Protein AF-A0A967Q9Y6-F1 (afdb_monomer_lite)

pLDDT: mean 85.73, std 14.28, range [33.0, 98.31]

Secondary structure (DSSP, 8-state):
---HHHHHHHHHTT--S---HHHHHHH--HHHHHHHHHSBBTTB--HHHHHHGGG--SSHHHHHHHHHHIIIIIHHHHHHHHHHHHHHHHHHHHHHHHHHHHHH-TT--SPB--THHHHHHHHHHHHHH-TT-EEEEEEEETTTEEEEEEEEHHHHHHHHHIIIIIHHHHHTTT-GGGGHHHHHHHHHHHHHHHHHHHHHS--------------PPP---------HHHHHHHHHHTT-HHHHHHHHHH---HHHHTTS-HHHHHHHHHHHHHTT-HHHHHHHHHHHHHH-TT-TTHHHHHHHHHHHHHTSTT-HHHHHHHHHHHHHT--SHHHHHHHHHHHHHHHHHTT--

Structure (mmCIF, N/CA/C/O backbone):
data_AF-A0A967Q9Y6-F1
#
_entry.id   AF-A0A967Q9Y6-F1
#
loop_
_atom_site.group_PDB
_atom_site.id
_atom_site.type_symbol
_atom_site.label_atom_id
_atom_site.label_alt_id
_atom_site.label_comp_id
_atom_site.label_asym_id
_atom_site.label_entity_id
_atom_site.label_seq_id
_atom_site.pdbx_PDB_ins_code
_atom_site.Cartn_x
_atom_site.Cartn_y
_atom_site.Cartn_z
_atom_site.occupancy
_atom_site.B_iso_or_equiv
_atom_site.auth_seq_id
_atom_site.auth_comp_id
_atom_site.auth_asym_id
_atom_site.auth_atom_id
_atom_site.pdbx_PDB_model_num
ATOM 1 N N . LEU A 1 1 ? 25.914 -13.385 -31.742 1.00 60.12 1 LEU A N 1
ATOM 2 C CA . LEU A 1 1 ? 26.191 -12.061 -32.350 1.00 60.12 1 LEU A CA 1
ATOM 3 C C . LEU A 1 1 ? 25.190 -11.676 -33.442 1.00 60.12 1 LEU A C 1
ATOM 5 O O . LEU A 1 1 ? 25.016 -10.489 -33.647 1.00 60.12 1 LEU A O 1
ATOM 9 N N . ASN A 1 2 ? 24.485 -12.621 -34.082 1.00 69.62 2 ASN A N 1
ATOM 10 C CA . ASN A 1 2 ? 23.447 -12.315 -35.085 1.00 69.62 2 ASN A CA 1
ATOM 11 C C . ASN A 1 2 ? 22.059 -12.012 -34.481 1.00 69.62 2 ASN A C 1
ATOM 13 O O . ASN A 1 2 ? 21.061 -12.128 -35.182 1.00 69.62 2 ASN A O 1
ATOM 17 N N . ASP A 1 3 ? 21.978 -11.693 -33.185 1.00 77.62 3 ASP A N 1
ATOM 18 C CA . ASP A 1 3 ? 20.710 -11.299 -32.564 1.00 77.62 3 ASP A CA 1
ATOM 19 C C . ASP A 1 3 ? 20.464 -9.811 -32.874 1.00 77.62 3 ASP A C 1
ATOM 21 O O . ASP A 1 3 ? 21.269 -8.982 -32.434 1.00 77.62 3 ASP A O 1
ATOM 25 N N . PRO A 1 4 ? 19.398 -9.449 -33.614 1.00 83.44 4 PRO A N 1
ATOM 26 C CA . PRO A 1 4 ? 19.091 -8.053 -33.930 1.00 83.44 4 PRO A CA 1
ATOM 27 C C . PRO A 1 4 ? 18.942 -7.176 -32.680 1.00 83.44 4 PRO A C 1
ATOM 29 O O . PRO A 1 4 ? 19.307 -6.006 -32.695 1.00 83.44 4 PRO A O 1
ATOM 32 N N . ILE A 1 5 ? 18.486 -7.747 -31.562 1.00 85.50 5 ILE A N 1
ATOM 33 C CA . ILE A 1 5 ? 18.238 -6.998 -30.324 1.00 85.50 5 ILE A CA 1
ATOM 34 C C . ILE A 1 5 ? 19.543 -6.594 -29.648 1.00 85.50 5 ILE A C 1
ATOM 36 O O . ILE A 1 5 ? 19.632 -5.511 -29.074 1.00 85.50 5 ILE A O 1
ATOM 40 N N . LEU A 1 6 ? 20.572 -7.440 -29.729 1.00 85.00 6 LEU A N 1
ATOM 41 C CA . LEU A 1 6 ? 21.900 -7.095 -29.225 1.00 85.00 6 LEU A CA 1
ATOM 42 C C . LEU A 1 6 ? 22.469 -5.893 -29.986 1.00 85.00 6 LEU A C 1
ATOM 44 O O . LEU A 1 6 ? 23.098 -5.026 -29.385 1.00 85.00 6 LEU A O 1
ATOM 48 N N . TYR A 1 7 ? 22.231 -5.824 -31.296 1.00 84.19 7 TYR A N 1
ATOM 49 C CA . TYR A 1 7 ? 22.650 -4.687 -32.106 1.00 84.19 7 TYR A CA 1
ATOM 50 C C . TYR A 1 7 ? 21.933 -3.397 -31.683 1.00 84.19 7 TYR A C 1
ATOM 52 O O . TYR A 1 7 ? 22.597 -2.396 -31.409 1.00 84.19 7 TYR A O 1
ATOM 60 N N . ASP A 1 8 ? 20.607 -3.445 -31.535 1.00 84.81 8 ASP A N 1
ATOM 61 C CA . ASP A 1 8 ? 19.803 -2.304 -31.078 1.00 84.81 8 ASP A CA 1
ATOM 62 C C . ASP A 1 8 ? 20.201 -1.843 -29.667 1.00 84.81 8 ASP A C 1
ATOM 64 O O . ASP A 1 8 ? 20.280 -0.644 -29.394 1.00 84.81 8 ASP A O 1
ATOM 68 N N . TYR A 1 9 ? 20.502 -2.788 -28.773 1.00 85.88 9 TYR A N 1
ATOM 69 C CA . TYR A 1 9 ? 20.981 -2.506 -27.420 1.00 85.88 9 TYR A CA 1
ATOM 70 C C . TYR A 1 9 ? 22.316 -1.754 -27.434 1.00 85.88 9 TYR A C 1
ATOM 72 O O . TYR A 1 9 ? 22.459 -0.718 -26.785 1.00 85.88 9 TYR A O 1
ATOM 80 N N . LEU A 1 10 ? 23.288 -2.230 -28.218 1.00 86.19 10 LEU A N 1
ATOM 81 C CA . LEU A 1 10 ? 24.594 -1.581 -28.341 1.00 86.19 10 LEU A CA 1
ATOM 82 C C . LEU A 1 10 ? 24.469 -0.175 -28.947 1.00 86.19 10 LEU A C 1
ATOM 84 O O . LEU A 1 10 ? 25.105 0.762 -28.460 1.00 86.19 10 LEU A O 1
ATOM 88 N N . GLN A 1 11 ? 23.605 0.004 -29.951 1.00 84.50 11 GLN A N 1
ATOM 89 C CA . GLN A 1 11 ? 23.320 1.333 -30.493 1.00 84.50 11 GLN A CA 1
ATOM 90 C C . GLN A 1 11 ? 22.703 2.269 -29.448 1.00 84.50 11 GLN A C 1
ATOM 92 O O . GLN A 1 11 ? 23.105 3.432 -29.365 1.00 84.50 11 GLN A O 1
ATOM 97 N N . ALA A 1 12 ? 21.767 1.774 -28.631 1.00 81.62 12 ALA A N 1
ATOM 98 C CA . ALA A 1 12 ? 21.147 2.551 -27.559 1.00 81.62 12 ALA A CA 1
ATOM 99 C C . ALA A 1 12 ? 22.158 2.982 -26.480 1.00 81.62 12 ALA A C 1
ATOM 101 O O . ALA A 1 12 ? 22.016 4.063 -25.910 1.00 81.62 12 ALA A O 1
ATOM 102 N N . LEU A 1 13 ? 23.213 2.192 -26.253 1.00 80.12 13 LEU A N 1
ATOM 103 C CA . LEU A 1 13 ? 24.352 2.553 -25.399 1.00 80.12 13 LEU A CA 1
ATOM 104 C C . LEU A 1 13 ? 25.331 3.546 -26.054 1.00 80.12 13 LEU A C 1
ATOM 106 O O . LEU A 1 13 ? 26.311 3.953 -25.432 1.00 80.12 13 LEU A O 1
ATOM 110 N N . GLY A 1 14 ? 25.091 3.951 -27.303 1.00 80.50 14 GLY A N 1
ATOM 111 C CA . GLY A 1 14 ? 25.953 4.875 -28.037 1.00 80.50 14 GLY A CA 1
ATOM 112 C C . GLY A 1 14 ? 27.213 4.227 -28.613 1.00 80.50 14 GLY A C 1
ATOM 113 O O . GLY A 1 14 ? 28.101 4.939 -29.086 1.00 80.50 14 GLY A O 1
ATOM 114 N N . VAL A 1 15 ? 27.295 2.895 -28.616 1.00 82.19 15 VAL A N 1
ATOM 115 C CA . VAL A 1 15 ? 28.402 2.158 -29.226 1.00 82.19 15 VAL A CA 1
ATOM 116 C C . VAL A 1 15 ? 28.331 2.328 -30.743 1.00 82.19 15 VAL A C 1
ATOM 118 O O . VAL A 1 15 ? 27.366 1.921 -31.390 1.00 82.19 15 VAL A O 1
ATOM 121 N N . ARG A 1 16 ? 29.367 2.938 -31.328 1.00 78.88 16 ARG A N 1
ATOM 122 C CA . ARG A 1 16 ? 29.501 3.121 -32.779 1.00 78.88 16 ARG A CA 1
ATOM 123 C C . ARG A 1 16 ? 30.755 2.405 -33.275 1.00 78.88 16 ARG A C 1
ATOM 125 O O . ARG A 1 16 ? 31.843 2.661 -32.771 1.00 78.88 16 ARG A O 1
ATOM 132 N N . GLY A 1 17 ? 30.607 1.554 -34.291 1.00 77.25 17 GLY A N 1
ATOM 133 C CA . GLY A 1 17 ? 31.718 0.831 -34.923 1.00 77.25 17 GLY A CA 1
ATOM 134 C C . GLY A 1 17 ? 31.843 -0.634 -34.493 1.00 77.25 17 GLY A C 1
ATOM 135 O O . GLY A 1 17 ? 30.944 -1.194 -33.869 1.00 77.25 17 GLY A O 1
ATOM 136 N N . ALA A 1 18 ? 32.947 -1.274 -34.888 1.00 74.75 18 ALA A N 1
ATOM 137 C CA . ALA A 1 18 ? 33.197 -2.683 -34.598 1.00 74.75 18 ALA A CA 1
ATOM 138 C C . ALA A 1 18 ? 33.631 -2.876 -33.137 1.00 74.75 18 ALA A C 1
ATOM 140 O O . ALA A 1 18 ? 34.606 -2.273 -32.691 1.00 74.75 18 ALA A O 1
ATOM 141 N N . VAL A 1 19 ? 32.931 -3.749 -32.411 1.00 79.38 19 VAL A N 1
ATOM 142 C CA . VAL A 1 19 ? 33.277 -4.158 -31.042 1.00 79.38 19 VAL A CA 1
ATOM 143 C C . VAL A 1 19 ? 33.672 -5.626 -31.047 1.00 79.38 19 VAL A C 1
ATOM 145 O O . VAL A 1 19 ? 33.070 -6.434 -31.757 1.00 79.38 19 VAL A O 1
ATOM 148 N N . SER A 1 20 ? 34.696 -5.979 -30.271 1.00 83.88 20 SER A N 1
ATOM 149 C CA . SER A 1 20 ? 35.122 -7.372 -30.161 1.00 83.88 20 SER A CA 1
ATOM 150 C C . SER A 1 20 ? 34.051 -8.222 -29.465 1.00 83.88 20 SER A C 1
ATOM 152 O O . SER A 1 20 ? 33.380 -7.765 -28.537 1.00 83.88 20 SER A O 1
ATOM 154 N N . ALA A 1 21 ? 33.912 -9.482 -29.887 1.00 79.44 21 ALA A N 1
ATOM 155 C CA . ALA A 1 21 ? 32.983 -10.427 -29.266 1.00 79.44 21 ALA A CA 1
ATOM 156 C C . ALA A 1 21 ? 33.264 -10.613 -27.765 1.00 79.44 21 ALA A C 1
ATOM 158 O O . ALA A 1 21 ? 32.330 -10.703 -26.973 1.00 79.44 21 ALA A O 1
ATOM 159 N N . GLN A 1 22 ? 34.546 -10.615 -27.386 1.00 80.62 22 GLN A N 1
ATOM 160 C CA . GLN A 1 22 ? 34.983 -10.753 -26.000 1.00 80.62 22 GLN A CA 1
ATOM 161 C C . GLN A 1 22 ? 34.516 -9.565 -25.151 1.00 80.62 22 GLN A C 1
ATOM 163 O O . GLN A 1 22 ? 33.911 -9.761 -24.107 1.00 80.62 22 GLN A O 1
ATOM 168 N N . SER A 1 23 ? 34.682 -8.335 -25.648 1.00 79.69 23 SER A N 1
ATOM 169 C CA . SER A 1 23 ? 34.236 -7.128 -24.938 1.00 79.69 23 SER A CA 1
ATOM 170 C C . SER A 1 23 ? 32.724 -7.098 -24.707 1.00 79.69 23 SER A C 1
ATOM 172 O O . SER A 1 23 ? 32.280 -6.602 -23.678 1.00 79.69 23 SER A O 1
ATOM 174 N N . ILE A 1 24 ? 31.932 -7.634 -25.643 1.00 80.44 24 ILE A N 1
ATOM 175 C CA . ILE A 1 24 ? 30.479 -7.758 -25.471 1.00 80.44 24 ILE A CA 1
ATOM 176 C C . ILE A 1 24 ? 30.161 -8.785 -24.381 1.00 80.44 24 ILE A C 1
ATOM 178 O O . ILE A 1 24 ? 29.348 -8.503 -23.511 1.00 80.44 24 ILE A O 1
ATOM 182 N N . LEU A 1 25 ? 30.805 -9.955 -24.406 1.00 79.75 25 LEU A N 1
ATOM 183 C CA . LEU A 1 25 ? 30.581 -11.010 -23.412 1.00 79.75 25 LEU A CA 1
ATOM 184 C C . LEU A 1 25 ? 31.000 -10.597 -21.995 1.00 79.75 25 LEU A C 1
ATOM 186 O O . LEU A 1 25 ? 30.358 -11.009 -21.033 1.00 79.75 25 LEU A O 1
ATOM 190 N N . ASP A 1 26 ? 32.040 -9.774 -21.874 1.00 82.81 26 ASP A N 1
ATOM 191 C CA . ASP A 1 26 ? 32.555 -9.318 -20.582 1.00 82.81 26 ASP A CA 1
ATOM 192 C C . ASP A 1 26 ? 31.699 -8.196 -19.960 1.00 82.81 26 ASP A C 1
ATOM 194 O O . ASP A 1 26 ? 31.727 -8.010 -18.744 1.00 82.81 26 ASP A O 1
ATOM 198 N N . GLN A 1 27 ? 30.958 -7.429 -20.772 1.00 80.69 27 GLN A N 1
ATOM 199 C CA . GLN A 1 27 ? 30.248 -6.217 -20.324 1.00 80.69 27 GLN A CA 1
ATOM 200 C C . GLN A 1 27 ? 28.726 -6.278 -20.461 1.00 80.69 27 GLN A C 1
ATOM 202 O O . GLN A 1 27 ? 28.044 -5.466 -19.846 1.00 80.69 27 GLN A O 1
ATOM 207 N N . VAL A 1 28 ? 28.188 -7.195 -21.269 1.00 84.31 28 VAL A N 1
ATOM 208 C CA . VAL A 1 28 ? 26.748 -7.311 -21.519 1.00 84.31 28 VAL A CA 1
ATOM 209 C C . VAL A 1 28 ? 26.246 -8.645 -20.996 1.00 84.31 28 VAL A C 1
ATOM 211 O O . VAL A 1 28 ? 26.539 -9.715 -21.530 1.00 84.31 28 VAL A O 1
ATOM 214 N N . SER A 1 29 ? 25.423 -8.576 -19.961 1.00 88.00 29 SER A N 1
ATOM 215 C CA . SER A 1 29 ? 24.723 -9.732 -19.425 1.00 88.00 29 SER A CA 1
ATOM 216 C C . SER A 1 29 ? 23.505 -10.093 -20.280 1.00 88.00 29 SER A C 1
ATOM 218 O O . SER A 1 29 ? 22.828 -9.243 -20.864 1.00 88.00 29 SER A O 1
ATOM 220 N N . ALA A 1 30 ? 23.143 -11.379 -20.285 1.00 88.38 30 ALA A N 1
ATOM 221 C CA . ALA A 1 30 ? 21.898 -11.835 -20.908 1.00 88.38 30 ALA A CA 1
ATOM 222 C C . ALA A 1 30 ? 20.656 -11.146 -20.308 1.00 88.38 30 ALA A C 1
ATOM 224 O O . ALA A 1 30 ? 19.649 -10.961 -20.991 1.00 88.38 30 ALA A O 1
ATOM 225 N N . TYR A 1 31 ? 20.731 -10.741 -19.036 1.00 90.00 31 TYR A N 1
ATOM 226 C CA . TYR A 1 31 ? 19.637 -10.070 -18.347 1.00 90.00 31 TYR A CA 1
ATOM 227 C C . TYR A 1 31 ? 19.447 -8.615 -18.802 1.00 90.00 31 TYR A C 1
ATOM 229 O O . TYR A 1 31 ? 18.313 -8.155 -18.927 1.00 90.00 31 TYR A O 1
ATOM 237 N N . GLU A 1 32 ? 20.520 -7.895 -19.127 1.00 88.31 32 GLU A N 1
ATOM 238 C CA . GLU A 1 32 ? 20.416 -6.548 -19.706 1.00 88.31 32 GLU A CA 1
ATOM 239 C C . GLU A 1 32 ? 19.730 -6.582 -21.071 1.00 88.31 32 GLU A C 1
ATOM 241 O O . GLU A 1 32 ? 18.816 -5.803 -21.323 1.00 88.31 32 GLU A O 1
ATOM 246 N N . ILE A 1 33 ? 20.066 -7.561 -21.915 1.00 90.00 33 ILE A N 1
ATOM 247 C CA . ILE A 1 33 ? 19.379 -7.765 -23.199 1.00 90.00 33 ILE A CA 1
ATOM 248 C C . ILE A 1 33 ? 17.896 -8.104 -22.972 1.00 90.00 33 ILE A C 1
ATOM 250 O O . ILE A 1 33 ? 17.015 -7.572 -23.648 1.00 90.00 33 ILE A O 1
ATOM 254 N N . PHE A 1 34 ? 17.598 -8.965 -21.994 1.00 92.44 34 PHE A N 1
ATOM 255 C CA . PHE A 1 34 ? 16.227 -9.334 -21.641 1.00 92.44 34 PHE A CA 1
ATOM 256 C C . PHE A 1 34 ? 15.405 -8.125 -21.166 1.00 92.44 34 PHE A C 1
ATOM 258 O O . PHE A 1 34 ? 14.286 -7.903 -21.631 1.00 92.44 34 PHE A O 1
ATOM 265 N N . THR A 1 35 ? 15.971 -7.310 -20.276 1.00 92.12 35 THR A N 1
ATOM 266 C CA . THR A 1 35 ? 15.325 -6.093 -19.765 1.00 92.12 35 THR A CA 1
ATOM 267 C C . THR A 1 35 ? 15.197 -5.002 -20.819 1.00 92.12 35 THR A C 1
ATOM 269 O O . THR A 1 35 ? 14.192 -4.299 -20.832 1.00 92.12 35 THR A O 1
ATOM 272 N N . PHE A 1 36 ? 16.138 -4.904 -21.756 1.00 91.56 36 PHE A N 1
ATOM 273 C CA . PHE A 1 36 ? 16.019 -4.021 -22.913 1.00 91.56 36 PHE A CA 1
ATOM 274 C C . PHE A 1 36 ? 14.894 -4.441 -23.862 1.00 91.56 36 PHE A C 1
ATOM 276 O O . PHE A 1 36 ? 14.161 -3.590 -24.361 1.00 91.56 36 PHE A O 1
ATOM 283 N N . ARG A 1 37 ? 14.715 -5.750 -24.074 1.00 92.50 37 ARG A N 1
ATOM 284 C CA . ARG A 1 37 ? 13.662 -6.299 -24.939 1.00 92.50 37 ARG A CA 1
ATOM 285 C C . ARG A 1 37 ? 12.256 -6.134 -24.361 1.00 92.50 37 ARG A C 1
ATOM 287 O O . ARG A 1 37 ? 11.321 -5.860 -25.106 1.00 92.50 37 ARG A O 1
ATOM 294 N N . TYR A 1 38 ? 12.099 -6.381 -23.062 1.00 95.00 38 TYR A N 1
ATOM 295 C CA . TYR A 1 38 ? 10.788 -6.457 -22.406 1.00 95.00 38 TYR A CA 1
ATOM 296 C C . TYR A 1 38 ? 10.474 -5.258 -21.500 1.00 95.00 38 TYR A C 1
ATOM 298 O O . TYR A 1 38 ? 9.366 -5.168 -20.965 1.00 95.00 38 TYR A O 1
ATOM 306 N N . GLY A 1 39 ? 11.426 -4.347 -21.312 1.00 94.12 39 GLY A N 1
ATOM 307 C CA . GLY A 1 39 ? 11.223 -3.074 -20.635 1.00 94.12 39 GLY A CA 1
ATOM 308 C C . GLY A 1 39 ? 10.551 -2.052 -21.544 1.00 94.12 39 GLY A C 1
ATOM 309 O O . GLY A 1 39 ? 10.598 -2.144 -22.772 1.00 94.12 39 GLY A O 1
ATOM 310 N N . TYR A 1 40 ? 9.895 -1.068 -20.939 1.00 94.44 40 TYR A N 1
ATOM 311 C CA . TYR A 1 40 ? 9.151 -0.071 -21.691 1.00 94.44 40 TYR A CA 1
ATOM 312 C C . TYR A 1 40 ? 10.089 1.035 -22.166 1.00 94.44 40 TYR A C 1
ATOM 314 O O . TYR A 1 40 ? 10.657 1.765 -21.355 1.00 94.44 40 TYR A O 1
ATOM 322 N N . ARG A 1 41 ? 10.236 1.182 -23.482 1.00 92.75 41 ARG A N 1
ATOM 323 C CA . ARG A 1 41 ? 11.033 2.246 -24.097 1.00 92.75 41 ARG A CA 1
ATOM 324 C C . ARG A 1 41 ? 10.082 3.295 -24.666 1.00 92.75 41 ARG A C 1
ATOM 326 O O . ARG A 1 41 ? 9.345 2.976 -25.593 1.00 92.75 41 ARG A O 1
ATOM 333 N N . PRO A 1 42 ? 10.076 4.537 -24.157 1.00 91.06 42 PRO A N 1
ATOM 334 C CA . PRO A 1 42 ? 9.224 5.587 -24.709 1.00 91.06 42 PRO A CA 1
ATOM 335 C C . PRO A 1 42 ? 9.421 5.829 -26.211 1.00 91.06 42 PRO A C 1
ATOM 337 O O . PRO A 1 42 ? 8.449 6.118 -26.902 1.00 91.06 42 PRO A O 1
ATOM 340 N N . ALA A 1 43 ? 10.650 5.659 -26.710 1.00 90.69 43 ALA A N 1
ATOM 341 C CA . ALA A 1 43 ? 10.974 5.817 -28.126 1.00 90.69 43 ALA A CA 1
ATOM 342 C C . ALA A 1 43 ? 10.480 4.666 -29.024 1.00 90.69 43 ALA A C 1
ATOM 344 O O . ALA A 1 43 ? 10.468 4.816 -30.243 1.00 90.69 43 ALA A O 1
ATOM 345 N N . ASP A 1 44 ? 10.088 3.533 -28.435 1.00 91.31 44 ASP A N 1
ATOM 346 C CA . ASP A 1 44 ? 9.514 2.369 -29.119 1.00 91.31 44 ASP A CA 1
ATOM 347 C C . ASP A 1 44 ? 8.352 1.802 -28.275 1.00 91.31 44 ASP A C 1
ATOM 349 O O . ASP A 1 44 ? 8.489 0.775 -27.595 1.00 91.31 44 ASP A O 1
ATOM 353 N N . PRO A 1 45 ? 7.223 2.533 -28.209 1.00 91.62 45 PRO A N 1
ATOM 354 C CA . PRO A 1 45 ? 6.139 2.213 -27.297 1.00 91.62 45 PRO A CA 1
ATOM 355 C C . PRO A 1 45 ? 5.427 0.930 -27.732 1.00 91.62 45 PRO A C 1
ATOM 357 O O . PRO A 1 45 ? 4.955 0.802 -28.861 1.00 91.62 45 PRO A O 1
ATOM 360 N N . SER A 1 46 ? 5.273 -0.008 -26.800 1.00 93.50 46 SER A N 1
ATOM 361 C CA . SER A 1 46 ? 4.558 -1.263 -27.026 1.00 93.50 46 SER A CA 1
ATOM 362 C C . SER A 1 46 ? 3.625 -1.569 -25.861 1.00 93.50 46 SER A C 1
ATOM 364 O O . SER A 1 46 ? 3.987 -1.430 -24.694 1.00 93.50 46 SER A O 1
ATOM 366 N N . ILE A 1 47 ? 2.407 -2.022 -26.172 1.00 92.44 47 ILE A N 1
ATOM 367 C CA . ILE A 1 47 ? 1.427 -2.450 -25.158 1.00 92.44 47 ILE A CA 1
ATOM 368 C C . ILE A 1 47 ? 1.973 -3.642 -24.365 1.00 92.44 47 ILE A C 1
ATOM 370 O O . ILE A 1 47 ? 1.754 -3.740 -23.159 1.00 92.44 47 ILE A O 1
ATOM 374 N N . LEU A 1 48 ? 2.719 -4.531 -25.029 1.00 94.50 48 LEU A N 1
ATOM 375 C CA . LEU A 1 48 ? 3.350 -5.659 -24.358 1.00 94.50 48 LEU A CA 1
ATOM 376 C C . LEU A 1 48 ? 4.358 -5.162 -23.322 1.00 94.50 48 LEU A C 1
ATOM 378 O O . LEU A 1 48 ? 4.284 -5.576 -22.170 1.00 94.50 48 LEU A O 1
ATOM 382 N N . THR A 1 49 ? 5.251 -4.244 -23.708 1.00 94.44 49 THR A N 1
ATOM 383 C CA . THR A 1 49 ? 6.282 -3.726 -22.800 1.00 94.44 49 THR A CA 1
ATOM 384 C C . THR A 1 49 ? 5.707 -2.830 -21.712 1.00 94.44 49 THR A C 1
ATOM 386 O O . THR A 1 49 ? 6.243 -2.813 -20.609 1.00 94.44 49 THR A O 1
ATOM 389 N N . LEU A 1 50 ? 4.565 -2.179 -21.959 1.00 93.06 50 LEU A N 1
ATOM 390 C CA . LEU A 1 50 ? 3.809 -1.443 -20.943 1.00 93.06 50 LEU A CA 1
ATOM 391 C C . LEU A 1 50 ? 3.396 -2.354 -19.777 1.00 93.06 50 LEU A C 1
ATOM 393 O O . LEU A 1 50 ? 3.405 -1.926 -18.624 1.00 93.06 50 LEU A O 1
ATOM 397 N N . PHE A 1 51 ? 3.064 -3.611 -20.080 1.00 94.38 51 PHE A N 1
ATOM 398 C CA . PHE A 1 51 ? 2.720 -4.621 -19.087 1.00 94.38 51 PHE A CA 1
ATOM 399 C C . PHE A 1 51 ? 3.957 -5.338 -18.534 1.00 94.38 51 PHE A C 1
ATOM 401 O O . PHE A 1 51 ? 4.135 -5.414 -17.321 1.00 94.38 51 PHE A O 1
ATOM 408 N N . THR A 1 52 ? 4.836 -5.861 -19.395 1.00 96.19 52 THR A N 1
ATOM 409 C CA . THR A 1 52 ? 5.967 -6.694 -18.953 1.00 96.19 52 THR A CA 1
ATOM 410 C C . THR A 1 52 ? 6.994 -5.912 -18.143 1.00 96.19 52 THR A C 1
ATOM 412 O O . THR A 1 52 ? 7.562 -6.475 -17.208 1.00 96.19 52 THR A O 1
ATOM 415 N N . ALA A 1 53 ? 7.179 -4.614 -18.412 1.00 94.44 53 ALA A N 1
ATOM 416 C CA . ALA A 1 53 ? 8.091 -3.754 -17.656 1.00 94.44 53 ALA A CA 1
ATOM 417 C C . ALA A 1 53 ? 7.814 -3.750 -16.147 1.00 94.44 53 ALA A C 1
ATOM 419 O O . ALA A 1 53 ? 8.755 -3.683 -15.356 1.00 94.44 53 ALA A O 1
ATOM 420 N N . MET A 1 54 ? 6.545 -3.886 -15.745 1.00 94.81 54 MET A N 1
ATOM 421 C CA . MET A 1 54 ? 6.131 -3.901 -14.338 1.00 94.81 54 MET A CA 1
ATOM 422 C C . MET A 1 54 ? 6.695 -5.089 -13.548 1.00 94.81 54 MET A C 1
ATOM 424 O O . MET A 1 54 ? 6.765 -5.040 -12.324 1.00 94.81 54 MET A O 1
ATOM 428 N N . PHE A 1 55 ? 7.096 -6.160 -14.231 1.00 95.38 55 PHE A N 1
ATOM 429 C CA . PHE A 1 55 ? 7.574 -7.393 -13.602 1.00 95.38 55 PHE A CA 1
ATOM 430 C C . PHE A 1 55 ? 9.102 -7.529 -13.647 1.00 95.38 55 PHE A C 1
ATOM 432 O O . PHE A 1 55 ? 9.678 -8.384 -12.973 1.00 95.38 55 PHE A O 1
ATOM 439 N N . LEU A 1 56 ? 9.778 -6.662 -14.401 1.00 94.81 56 LEU A N 1
ATOM 440 C CA . LEU A 1 56 ? 11.233 -6.632 -14.526 1.00 94.81 56 LEU A CA 1
ATOM 441 C C . LEU A 1 56 ? 11.863 -5.814 -13.402 1.00 94.81 56 LEU A C 1
ATOM 443 O O . LEU A 1 56 ? 11.306 -4.809 -12.977 1.00 94.81 56 LEU A O 1
ATOM 447 N N . HIS A 1 57 ? 13.043 -6.214 -12.932 1.00 93.50 57 HIS A N 1
ATOM 448 C CA . HIS A 1 57 ? 13.712 -5.545 -11.814 1.00 93.50 57 HIS A CA 1
ATOM 449 C C . HIS A 1 57 ? 15.201 -5.351 -12.088 1.00 93.50 57 HIS A C 1
ATOM 451 O O . HIS A 1 57 ? 15.867 -6.252 -12.576 1.00 93.50 57 HIS A O 1
ATOM 457 N N . GLY A 1 58 ? 15.756 -4.201 -11.713 1.00 87.88 58 GLY A N 1
ATOM 458 C CA . GLY A 1 58 ? 17.185 -3.896 -11.904 1.00 87.88 58 GLY A CA 1
ATOM 459 C C . GLY A 1 58 ? 18.151 -4.663 -10.986 1.00 87.88 58 GLY A C 1
ATOM 460 O O . GLY A 1 58 ? 19.337 -4.362 -10.974 1.00 87.88 58 GLY A O 1
ATOM 461 N N . GLY A 1 59 ? 17.659 -5.607 -10.178 1.00 89.12 59 GLY A N 1
ATOM 462 C CA . GLY A 1 59 ? 18.457 -6.409 -9.250 1.00 89.12 59 GLY A CA 1
ATOM 463 C C . GLY A 1 59 ? 17.688 -6.809 -7.988 1.00 89.12 59 GLY A C 1
ATOM 464 O O . GLY A 1 59 ? 16.555 -6.375 -7.761 1.00 89.12 59 GLY A O 1
ATOM 465 N N . TRP A 1 60 ? 18.324 -7.616 -7.138 1.00 91.62 60 TRP A N 1
ATOM 466 C CA . TRP A 1 60 ? 17.705 -8.187 -5.935 1.00 91.62 60 TRP A CA 1
ATOM 467 C C . TRP A 1 60 ? 17.254 -7.146 -4.914 1.00 91.62 60 TRP A C 1
ATOM 469 O O . TRP A 1 60 ? 16.155 -7.257 -4.383 1.00 91.62 60 TRP A O 1
ATOM 479 N N . MET A 1 61 ? 18.054 -6.104 -4.678 1.00 90.25 61 MET A N 1
ATOM 480 C CA . MET A 1 61 ? 17.680 -5.030 -3.749 1.00 90.25 61 MET A CA 1
ATOM 481 C C . MET A 1 61 ? 16.466 -4.239 -4.243 1.00 90.25 61 MET A C 1
ATOM 483 O O . MET A 1 61 ? 15.604 -3.876 -3.446 1.00 90.25 61 MET A O 1
ATOM 487 N N . HIS A 1 62 ? 16.360 -4.019 -5.557 1.00 89.38 62 HIS A N 1
ATOM 488 C CA . HIS A 1 62 ? 15.203 -3.351 -6.150 1.00 89.38 62 HIS A CA 1
ATOM 489 C C . HIS A 1 62 ? 13.939 -4.210 -5.979 1.00 89.38 62 HIS A C 1
ATOM 491 O O . HIS A 1 62 ? 12.908 -3.709 -5.534 1.00 89.38 62 HIS A O 1
ATOM 497 N N . LEU A 1 63 ? 14.028 -5.518 -6.245 1.00 92.56 63 LEU A N 1
ATOM 498 C CA . LEU A 1 63 ? 12.921 -6.445 -5.999 1.00 92.56 63 LEU A CA 1
ATOM 499 C C . LEU A 1 63 ? 12.535 -6.501 -4.512 1.00 92.56 63 LEU A C 1
ATOM 501 O O . LEU A 1 63 ? 11.360 -6.368 -4.183 1.00 92.56 63 LEU A O 1
ATOM 505 N N . GLY A 1 64 ? 13.511 -6.653 -3.615 1.00 94.44 64 GLY A N 1
ATOM 506 C CA . GLY A 1 64 ? 13.282 -6.714 -2.171 1.00 94.44 64 GLY A CA 1
ATOM 507 C C . GLY A 1 64 ? 12.599 -5.457 -1.633 1.00 94.44 64 GLY A C 1
ATOM 508 O O . GLY A 1 64 ? 11.633 -5.562 -0.881 1.00 94.44 64 GLY A O 1
ATOM 509 N N . GLY A 1 65 ? 13.030 -4.274 -2.085 1.00 91.75 65 GLY A N 1
ATOM 510 C CA . GLY A 1 65 ? 12.373 -3.009 -1.756 1.00 91.75 65 GLY A CA 1
ATOM 511 C C . GLY A 1 65 ? 10.918 -2.975 -2.224 1.00 91.75 65 GLY A C 1
ATOM 512 O O . GLY A 1 65 ? 10.023 -2.682 -1.434 1.00 91.75 65 GLY A O 1
ATOM 513 N N . ASN A 1 66 ? 10.655 -3.360 -3.474 1.00 95.06 66 ASN A N 1
ATOM 514 C CA . ASN A 1 66 ? 9.294 -3.418 -4.012 1.00 95.06 66 ASN A CA 1
ATOM 515 C C . ASN A 1 66 ? 8.391 -4.358 -3.197 1.00 95.06 66 ASN A C 1
ATOM 517 O O . ASN A 1 66 ? 7.268 -3.995 -2.841 1.00 95.06 66 ASN A O 1
ATOM 521 N N . MET A 1 67 ? 8.892 -5.545 -2.850 1.00 96.25 67 MET A N 1
ATOM 522 C CA . MET A 1 67 ? 8.136 -6.507 -2.047 1.00 96.25 67 MET A CA 1
ATOM 523 C C . MET A 1 67 ? 7.892 -6.004 -0.621 1.00 96.25 67 MET A C 1
ATOM 525 O O . MET A 1 67 ? 6.806 -6.215 -0.087 1.00 96.25 67 MET A O 1
ATOM 529 N N . LEU A 1 68 ? 8.844 -5.282 -0.024 1.00 93.62 68 LEU A N 1
ATOM 530 C CA . LEU A 1 68 ? 8.680 -4.679 1.299 1.00 93.62 68 LEU A CA 1
ATOM 531 C C . LEU A 1 68 ? 7.541 -3.648 1.321 1.00 93.62 68 LEU A C 1
ATOM 533 O O . LEU A 1 68 ? 6.694 -3.690 2.211 1.00 93.62 68 LEU A O 1
ATOM 537 N N . PHE A 1 69 ? 7.476 -2.751 0.332 1.00 93.75 69 PHE A N 1
ATOM 538 C CA . PHE A 1 69 ? 6.384 -1.774 0.242 1.00 93.75 69 PHE A CA 1
ATOM 539 C C . PHE A 1 69 ? 5.024 -2.453 0.038 1.00 93.75 69 PHE A C 1
ATOM 541 O O . PHE A 1 69 ? 4.045 -2.076 0.685 1.00 93.75 69 PHE A O 1
ATOM 548 N N . LEU A 1 70 ? 4.958 -3.478 -0.816 1.00 94.56 70 LEU A N 1
ATOM 549 C CA . LEU A 1 70 ? 3.736 -4.263 -0.992 1.00 94.56 70 LEU A CA 1
ATOM 550 C C . LEU A 1 70 ? 3.321 -4.983 0.291 1.00 94.56 70 LEU A C 1
ATOM 552 O O . LEU A 1 70 ? 2.141 -4.995 0.620 1.00 94.56 70 LEU A O 1
ATOM 556 N N . TRP A 1 71 ? 4.270 -5.530 1.044 1.00 91.38 71 TRP A N 1
ATOM 557 C CA . TRP A 1 71 ? 3.978 -6.208 2.303 1.00 91.38 71 TRP A CA 1
ATOM 558 C C . TRP A 1 71 ? 3.431 -5.254 3.373 1.00 91.38 71 TRP A C 1
ATOM 560 O O . TRP A 1 71 ? 2.481 -5.596 4.070 1.00 91.38 71 TRP A O 1
ATOM 570 N N . ILE A 1 72 ? 3.980 -4.038 3.476 1.00 87.88 72 ILE A N 1
ATOM 571 C CA . ILE A 1 72 ? 3.552 -3.054 4.483 1.00 87.88 72 ILE A CA 1
ATOM 572 C C . ILE A 1 72 ? 2.198 -2.420 4.129 1.00 87.88 72 ILE A C 1
ATOM 574 O O . ILE A 1 72 ? 1.366 -2.200 5.010 1.00 87.88 72 ILE A O 1
ATOM 578 N N . PHE A 1 73 ? 1.980 -2.077 2.856 1.00 92.56 73 PHE A N 1
ATOM 579 C CA . PHE A 1 73 ? 0.841 -1.245 2.445 1.00 92.56 73 PHE A CA 1
ATOM 580 C C . PHE A 1 73 ? -0.208 -1.990 1.610 1.00 92.56 73 PHE A C 1
ATOM 582 O O . PHE A 1 73 ? -1.363 -1.568 1.566 1.00 92.56 73 PHE A O 1
ATOM 589 N N . GLY A 1 74 ? 0.165 -3.084 0.950 1.00 90.12 74 GLY A N 1
ATOM 590 C CA . GLY A 1 74 ? -0.693 -3.803 0.009 1.00 90.12 74 GLY A CA 1
ATOM 591 C C . GLY A 1 74 ? -1.910 -4.447 0.662 1.00 90.12 74 GLY A C 1
ATOM 592 O O . GLY A 1 74 ? -3.009 -4.267 0.145 1.00 90.12 74 GLY A O 1
ATOM 593 N N . ASP A 1 75 ? -1.741 -5.101 1.816 1.00 87.00 75 ASP A N 1
ATOM 594 C CA . ASP A 1 75 ? -2.812 -5.851 2.498 1.00 87.00 75 ASP A CA 1
ATOM 595 C C . ASP A 1 75 ? -4.046 -4.980 2.783 1.00 87.00 75 ASP A C 1
ATOM 597 O O . ASP A 1 75 ? -5.163 -5.321 2.409 1.00 87.00 75 ASP A O 1
ATOM 601 N N . ASN A 1 76 ? -3.859 -3.772 3.323 1.00 83.81 76 ASN A N 1
ATOM 602 C CA . ASN A 1 76 ? -4.979 -2.866 3.605 1.00 83.81 76 ASN A CA 1
ATOM 603 C C . ASN A 1 76 ? -5.745 -2.461 2.335 1.00 83.81 76 ASN A C 1
ATOM 605 O O . ASN A 1 76 ? -6.975 -2.353 2.344 1.00 83.81 76 ASN A O 1
ATOM 609 N N . VAL A 1 77 ? -5.021 -2.212 1.241 1.00 90.31 77 VAL A N 1
ATOM 610 C CA . VAL A 1 77 ? -5.614 -1.830 -0.047 1.00 90.31 77 VAL A CA 1
ATOM 611 C C . VAL A 1 77 ? -6.336 -3.028 -0.666 1.00 90.31 77 VAL A C 1
ATOM 613 O O . VAL A 1 77 ? -7.451 -2.876 -1.168 1.00 90.31 77 VAL A O 1
ATOM 616 N N . GLU A 1 78 ? -5.751 -4.224 -0.578 1.00 89.31 78 GLU A N 1
ATOM 617 C CA . GLU A 1 78 ? -6.373 -5.471 -1.024 1.00 89.31 78 GLU A CA 1
ATOM 618 C C . GLU A 1 78 ? -7.625 -5.800 -0.216 1.00 89.31 78 GLU A C 1
ATOM 620 O O . GLU A 1 78 ? -8.653 -6.138 -0.796 1.00 89.31 78 GLU A O 1
ATOM 625 N N . HIS A 1 79 ? -7.590 -5.624 1.101 1.00 82.19 79 HIS A N 1
ATOM 626 C CA . HIS A 1 79 ? -8.738 -5.845 1.969 1.00 82.19 79 HIS A CA 1
ATOM 627 C C . HIS A 1 79 ? -9.919 -4.940 1.594 1.00 82.19 79 HIS A C 1
ATOM 629 O O . HIS A 1 79 ? -11.070 -5.374 1.613 1.00 82.19 79 HIS A O 1
ATOM 635 N N . ARG A 1 80 ? -9.644 -3.689 1.199 1.00 82.19 80 ARG A N 1
ATOM 636 C CA . ARG A 1 80 ? -10.683 -2.745 0.764 1.00 82.19 80 ARG A CA 1
ATOM 637 C C . ARG A 1 80 ? -11.244 -3.067 -0.624 1.00 82.19 80 ARG A C 1
ATOM 639 O O . ARG A 1 80 ? -12.444 -2.915 -0.832 1.00 82.19 80 ARG A O 1
ATOM 646 N N . LEU A 1 81 ? -10.399 -3.469 -1.573 1.00 79.38 81 LEU A N 1
ATOM 647 C CA . LEU A 1 81 ? -10.794 -3.692 -2.974 1.00 79.38 81 LEU A CA 1
ATOM 648 C C . LEU A 1 81 ? -11.190 -5.141 -3.296 1.00 79.38 81 LEU A C 1
ATOM 650 O O . LEU A 1 81 ? -11.808 -5.407 -4.331 1.00 79.38 81 LEU A O 1
ATOM 654 N N . GLY A 1 82 ? -10.826 -6.087 -2.434 1.00 82.31 82 GLY A N 1
ATOM 655 C CA . GLY A 1 82 ? -10.771 -7.509 -2.748 1.00 82.31 82 GLY A CA 1
ATOM 656 C C . GLY A 1 82 ? -9.643 -7.852 -3.730 1.00 82.31 82 GLY A C 1
ATOM 657 O O . GLY A 1 82 ? -9.124 -6.996 -4.445 1.00 82.31 82 GLY A O 1
ATOM 658 N N . ARG A 1 83 ? -9.304 -9.145 -3.821 1.00 90.44 83 ARG A N 1
ATOM 659 C CA . ARG A 1 83 ? -8.160 -9.653 -4.609 1.00 90.44 83 ARG A CA 1
ATOM 660 C C . ARG A 1 83 ? -8.155 -9.186 -6.070 1.00 90.44 83 ARG A C 1
ATOM 662 O O . ARG A 1 83 ? -7.143 -8.729 -6.588 1.00 90.44 83 ARG A O 1
ATOM 669 N N . VAL A 1 84 ? -9.308 -9.280 -6.740 1.00 92.69 84 VAL A N 1
ATOM 670 C CA . VAL A 1 84 ? -9.445 -8.899 -8.158 1.00 92.69 84 VAL A CA 1
ATOM 671 C C . VAL A 1 84 ? -9.371 -7.383 -8.331 1.00 92.69 84 VAL A C 1
ATOM 673 O O . VAL A 1 84 ? -8.672 -6.906 -9.219 1.00 92.69 84 VAL A O 1
ATOM 676 N N . GLY A 1 85 ? -10.051 -6.619 -7.470 1.00 91.12 85 GLY A N 1
ATOM 677 C CA . GLY A 1 85 ? -10.011 -5.157 -7.517 1.00 91.12 85 GLY A CA 1
ATOM 678 C C . GLY A 1 85 ? -8.604 -4.620 -7.260 1.00 91.12 85 GLY A C 1
ATOM 679 O O . GLY A 1 85 ? -8.157 -3.715 -7.959 1.00 91.12 85 GLY A O 1
ATOM 680 N N . TYR A 1 86 ? -7.880 -5.233 -6.324 1.00 94.44 86 TYR A N 1
ATOM 681 C CA . TYR A 1 86 ? -6.480 -4.932 -6.053 1.00 94.44 86 TYR A CA 1
ATOM 682 C C . TYR A 1 86 ? -5.588 -5.185 -7.266 1.00 94.44 86 TYR A C 1
ATOM 684 O O . TYR A 1 86 ? -4.842 -4.295 -7.666 1.00 94.44 86 TYR A O 1
ATOM 692 N N . LEU A 1 87 ? -5.704 -6.361 -7.891 1.00 97.12 87 LEU A N 1
ATOM 693 C CA . LEU A 1 87 ? -4.931 -6.696 -9.085 1.00 97.12 87 LEU A CA 1
ATOM 694 C C . LEU A 1 87 ? -5.193 -5.697 -10.221 1.00 97.12 87 LEU A C 1
ATOM 696 O O . LEU A 1 87 ? -4.251 -5.196 -10.830 1.00 97.12 87 LEU A O 1
ATOM 700 N N . LEU A 1 88 ? -6.460 -5.364 -10.481 1.00 97.50 88 LEU A N 1
ATOM 701 C CA . LEU A 1 88 ? -6.825 -4.386 -11.509 1.00 97.50 88 LEU A CA 1
ATOM 702 C C . LEU A 1 88 ? -6.291 -2.986 -11.185 1.00 97.50 88 LEU A C 1
ATOM 704 O O . LEU A 1 88 ? -5.778 -2.310 -12.074 1.00 97.50 88 LEU A O 1
ATOM 708 N N . ALA A 1 89 ? -6.367 -2.557 -9.925 1.00 97.31 89 ALA A N 1
ATOM 709 C CA . ALA A 1 89 ? -5.841 -1.267 -9.490 1.00 97.31 89 ALA A CA 1
ATOM 710 C C . ALA A 1 89 ? -4.308 -1.205 -9.588 1.00 97.31 89 ALA A C 1
ATOM 712 O O . ALA A 1 89 ? -3.759 -0.199 -10.037 1.00 97.31 89 ALA A O 1
ATOM 713 N N . TYR A 1 90 ? -3.616 -2.287 -9.231 1.00 98.25 90 TYR A N 1
ATOM 714 C CA . TYR A 1 90 ? -2.167 -2.411 -9.360 1.00 98.25 90 TYR A CA 1
ATOM 715 C C . TYR A 1 90 ? -1.732 -2.315 -10.828 1.00 98.25 90 TYR A C 1
ATOM 717 O O . TYR A 1 90 ? -0.899 -1.481 -11.177 1.00 98.25 90 TYR A O 1
ATOM 725 N N . LEU A 1 91 ? -2.349 -3.106 -11.711 1.00 97.75 91 LEU A N 1
ATOM 726 C CA . LEU A 1 91 ? -2.052 -3.080 -13.146 1.00 97.75 91 LEU A CA 1
ATOM 727 C C . LEU A 1 91 ? -2.403 -1.727 -13.775 1.00 97.75 91 LEU A C 1
ATOM 729 O O . LEU A 1 91 ? -1.592 -1.152 -14.495 1.00 97.75 91 LEU A O 1
ATOM 733 N N . GLY A 1 92 ? -3.583 -1.187 -13.466 1.00 97.69 92 GLY A N 1
ATOM 734 C CA . GLY A 1 92 ? -4.057 0.080 -14.019 1.00 97.69 92 GLY A CA 1
ATOM 735 C C . GLY A 1 92 ? -3.192 1.270 -13.610 1.00 97.69 92 GLY A C 1
ATOM 736 O O . GLY A 1 92 ? -2.789 2.063 -14.461 1.00 97.69 92 GLY A O 1
ATOM 737 N N . THR A 1 93 ? -2.852 1.386 -12.323 1.00 98.00 93 THR A N 1
ATOM 738 C CA . THR A 1 93 ? -1.972 2.469 -11.855 1.00 98.00 93 THR A CA 1
ATOM 739 C C . THR A 1 93 ? -0.530 2.285 -12.333 1.00 98.00 93 THR A C 1
ATOM 741 O O . THR A 1 93 ? 0.126 3.279 -12.630 1.00 98.00 93 THR A O 1
ATOM 744 N N . GLY A 1 94 ? -0.055 1.045 -12.505 1.00 97.25 94 GLY A N 1
ATOM 745 C CA . GLY A 1 94 ? 1.238 0.747 -13.127 1.00 97.25 94 GLY A CA 1
ATOM 746 C C . GLY A 1 94 ? 1.329 1.188 -14.585 1.00 97.25 94 GLY A C 1
ATOM 747 O O . GLY A 1 94 ? 2.281 1.862 -14.973 1.00 97.25 94 GLY A O 1
ATOM 748 N N . MET A 1 95 ? 0.312 0.885 -15.391 1.00 96.44 95 MET A N 1
ATOM 749 C CA . MET A 1 95 ? 0.243 1.365 -16.774 1.00 96.44 95 MET A CA 1
ATOM 750 C C . MET A 1 95 ? 0.165 2.894 -16.828 1.00 96.44 95 MET A C 1
ATOM 752 O O . MET A 1 95 ? 0.891 3.516 -17.603 1.00 96.44 95 MET A O 1
ATOM 756 N N . ALA A 1 96 ? -0.655 3.514 -15.972 1.00 96.62 96 ALA A N 1
ATOM 757 C CA . ALA A 1 96 ? -0.756 4.969 -15.883 1.00 96.62 96 ALA A CA 1
ATOM 758 C C . ALA A 1 96 ? 0.576 5.624 -15.474 1.00 96.62 96 ALA A C 1
ATOM 760 O O . ALA A 1 96 ? 0.949 6.647 -16.043 1.00 96.62 96 ALA A O 1
ATOM 761 N N . ALA A 1 97 ? 1.320 5.015 -14.545 1.00 95.81 97 ALA A N 1
ATOM 762 C CA . ALA A 1 97 ? 2.658 5.448 -14.146 1.00 95.81 97 ALA A CA 1
ATOM 763 C C . ALA A 1 97 ? 3.636 5.444 -15.329 1.00 95.81 97 ALA A C 1
ATOM 765 O O . ALA A 1 97 ? 4.343 6.427 -15.560 1.00 95.81 97 ALA A O 1
ATOM 766 N N . THR A 1 98 ? 3.651 4.359 -16.104 1.00 94.12 98 THR A N 1
ATOM 767 C CA . THR A 1 98 ? 4.523 4.223 -17.278 1.00 94.12 98 THR A CA 1
ATOM 768 C C . THR A 1 98 ? 4.154 5.210 -18.382 1.00 94.12 98 THR A C 1
ATOM 770 O O . THR A 1 98 ? 5.039 5.827 -18.971 1.00 94.12 98 THR A O 1
ATOM 773 N N . VAL A 1 99 ? 2.858 5.421 -18.636 1.00 93.56 99 VAL A N 1
ATOM 774 C CA . VAL A 1 99 ? 2.392 6.437 -19.594 1.00 93.56 99 VAL A CA 1
ATOM 775 C C . VAL A 1 99 ? 2.789 7.835 -19.131 1.00 93.56 99 VAL A C 1
ATOM 777 O O . VAL A 1 99 ? 3.310 8.612 -19.926 1.00 93.56 99 VAL A O 1
ATOM 780 N N . PHE A 1 100 ? 2.602 8.145 -17.846 1.00 92.44 100 PHE A N 1
ATOM 781 C CA . PHE A 1 100 ? 3.016 9.424 -17.276 1.00 92.44 100 PHE A CA 1
ATOM 782 C C . PHE A 1 100 ? 4.513 9.653 -17.494 1.00 92.44 100 PHE A C 1
ATOM 784 O O . PHE A 1 100 ? 4.896 10.689 -18.022 1.00 92.44 100 PHE A O 1
ATOM 791 N N . PHE A 1 101 ? 5.3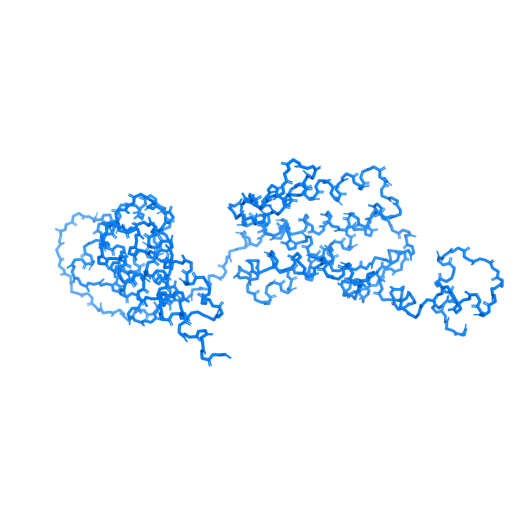54 8.664 -17.182 1.00 89.69 101 PHE A N 1
ATOM 792 C CA . PHE A 1 101 ? 6.788 8.704 -17.473 1.00 89.69 101 PHE A CA 1
ATOM 793 C C . PHE A 1 101 ? 7.081 8.955 -18.961 1.00 89.69 101 PHE A C 1
ATOM 795 O O . PHE A 1 101 ? 7.874 9.836 -19.289 1.00 89.69 101 PHE A O 1
ATOM 802 N N . ALA A 1 102 ? 6.414 8.230 -19.863 1.00 90.62 102 ALA A N 1
ATOM 803 C CA . ALA A 1 102 ? 6.635 8.321 -21.306 1.00 90.62 102 ALA A CA 1
ATOM 804 C C . ALA A 1 102 ? 6.391 9.731 -21.864 1.00 90.62 102 ALA A C 1
ATOM 806 O O . ALA A 1 102 ? 7.104 10.159 -22.768 1.00 90.62 102 ALA A O 1
ATOM 807 N N . VAL A 1 103 ? 5.424 10.465 -21.304 1.00 89.50 103 VAL A N 1
ATOM 808 C CA . VAL A 1 103 ? 5.103 11.842 -21.715 1.00 89.50 103 VAL A CA 1
ATOM 809 C C . VAL A 1 103 ? 6.266 12.806 -21.457 1.00 89.50 103 VAL A C 1
ATOM 811 O O . VAL A 1 103 ? 6.476 13.722 -22.248 1.00 89.50 103 VAL A O 1
ATOM 814 N N . PHE A 1 104 ? 7.048 12.601 -20.392 1.00 85.31 104 PHE A N 1
ATOM 815 C CA . PHE A 1 104 ? 8.174 13.484 -20.054 1.00 85.31 104 PHE A CA 1
ATOM 816 C C . PHE A 1 104 ? 9.476 13.124 -20.777 1.00 85.31 104 PHE A C 1
ATOM 818 O O . PHE A 1 104 ? 10.366 13.966 -20.878 1.00 85.31 104 PHE A O 1
ATOM 825 N N . VAL A 1 105 ? 9.596 11.901 -21.301 1.00 86.00 105 VAL A N 1
ATOM 826 C CA . VAL A 1 105 ? 10.795 11.421 -22.015 1.00 86.00 105 VAL A CA 1
ATOM 827 C C . VAL A 1 105 ? 10.458 10.605 -23.268 1.00 86.00 105 VAL A C 1
ATOM 829 O O . VAL A 1 105 ? 10.935 9.479 -23.415 1.00 86.00 105 VAL A O 1
ATOM 832 N N . PRO A 1 106 ? 9.690 11.155 -24.223 1.00 87.12 106 PRO A N 1
ATOM 833 C CA . PRO A 1 106 ? 9.191 10.399 -25.375 1.00 87.12 106 PRO A CA 1
ATOM 834 C C . PRO A 1 106 ? 10.302 9.837 -26.278 1.00 87.12 106 PRO A C 1
ATOM 836 O O . PRO A 1 106 ? 10.095 8.838 -26.951 1.00 87.12 106 PRO A O 1
ATOM 839 N N . GLY A 1 107 ? 11.495 10.441 -26.284 1.00 87.00 107 GLY A N 1
ATOM 840 C CA . GLY A 1 107 ? 12.639 9.993 -27.090 1.00 87.00 107 GLY A CA 1
ATOM 841 C C . GLY A 1 107 ? 13.598 9.022 -26.391 1.00 87.00 107 GLY A C 1
ATOM 842 O O . GLY A 1 107 ? 14.642 8.704 -26.956 1.00 87.00 107 GLY A O 1
ATOM 843 N N . SER A 1 108 ? 13.308 8.576 -25.163 1.00 85.19 108 SER A N 1
ATOM 844 C CA . SER A 1 108 ? 14.233 7.712 -24.419 1.00 85.19 108 SER A CA 1
ATOM 845 C C . SER A 1 108 ? 14.267 6.287 -24.976 1.00 85.19 108 SER A C 1
ATOM 847 O O . SER A 1 108 ? 13.239 5.615 -25.059 1.00 85.19 108 SER A O 1
ATOM 849 N N . GLN A 1 109 ? 15.475 5.807 -25.279 1.00 86.50 109 GLN A N 1
ATOM 850 C CA . GLN A 1 109 ? 15.760 4.399 -25.586 1.00 86.50 109 GLN A CA 1
ATOM 851 C C . GLN A 1 109 ? 16.106 3.579 -24.336 1.00 86.50 109 GLN A C 1
ATOM 853 O O . GLN A 1 109 ? 16.188 2.353 -24.398 1.00 86.50 109 GLN A O 1
ATOM 858 N N . VAL A 1 110 ? 16.304 4.242 -23.192 1.00 85.00 110 VAL A N 1
ATOM 859 C CA . VAL A 1 110 ? 16.567 3.566 -21.920 1.00 85.00 110 VAL A CA 1
ATOM 860 C C . VAL A 1 110 ? 15.257 2.945 -21.425 1.00 85.00 110 VAL A C 1
ATOM 862 O O . VAL A 1 110 ? 14.285 3.687 -21.238 1.00 85.00 110 VAL A O 1
ATOM 865 N N . PRO A 1 111 ? 15.208 1.616 -21.221 1.00 88.88 111 PRO A N 1
ATOM 866 C CA . PRO A 1 111 ? 13.997 0.928 -20.802 1.00 88.88 111 PRO A CA 1
ATOM 867 C C . PRO A 1 111 ? 13.626 1.293 -19.360 1.00 88.88 111 PRO A C 1
ATOM 869 O O . PRO A 1 111 ? 14.442 1.188 -18.443 1.00 88.88 111 PRO A O 1
ATOM 872 N N . LEU A 1 112 ? 12.364 1.665 -19.146 1.00 90.88 112 LEU A N 1
ATOM 873 C CA . LEU A 1 112 ? 11.750 1.687 -17.825 1.00 90.88 112 LEU A CA 1
ATOM 874 C C . LEU A 1 112 ? 11.414 0.249 -17.420 1.00 90.88 112 LEU A C 1
ATOM 876 O O . LEU A 1 112 ? 10.749 -0.477 -18.163 1.00 90.88 112 LEU A O 1
ATOM 880 N N . ILE A 1 113 ? 11.856 -0.142 -16.229 1.00 92.19 113 ILE A N 1
ATOM 881 C CA . ILE A 1 113 ? 11.549 -1.429 -15.603 1.00 92.19 113 ILE A CA 1
ATOM 882 C C . ILE A 1 113 ? 11.226 -1.217 -14.127 1.00 92.19 113 ILE A C 1
ATOM 884 O O . ILE A 1 113 ? 11.784 -0.322 -13.490 1.00 92.19 113 ILE A O 1
ATOM 888 N N . GLY A 1 114 ? 10.374 -2.070 -13.569 1.00 92.62 114 GLY A N 1
ATOM 889 C CA . GLY A 1 114 ? 10.083 -2.087 -12.141 1.00 92.62 114 GLY A CA 1
ATOM 890 C C . GLY A 1 114 ? 8.598 -2.055 -11.826 1.00 92.62 114 GLY A C 1
ATOM 891 O O . GLY A 1 114 ? 7.819 -1.305 -12.412 1.00 92.62 114 GLY A O 1
ATOM 892 N N . ALA A 1 115 ? 8.234 -2.804 -10.789 1.00 94.56 115 ALA A N 1
ATOM 893 C CA . ALA A 1 115 ? 6.924 -2.745 -10.148 1.00 94.56 115 ALA A CA 1
ATOM 894 C C . ALA A 1 115 ? 6.650 -1.402 -9.443 1.00 94.56 115 ALA A C 1
ATOM 896 O O . ALA A 1 115 ? 5.515 -1.111 -9.068 1.00 94.56 115 ALA A O 1
ATOM 897 N N . SER A 1 116 ? 7.677 -0.582 -9.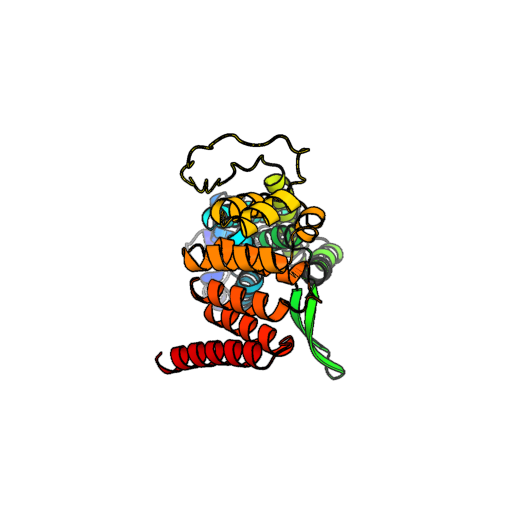227 1.00 94.44 116 SER A N 1
ATOM 898 C CA . SER A 1 116 ? 7.653 0.583 -8.342 1.00 94.44 116 SER A CA 1
ATOM 899 C C . SER A 1 116 ? 6.649 1.669 -8.750 1.00 94.44 116 SER A C 1
ATOM 901 O O . SER A 1 116 ? 6.073 2.320 -7.878 1.00 94.44 116 SER A O 1
ATOM 903 N N . GLY A 1 117 ? 6.357 1.835 -10.046 1.00 95.31 117 GLY A N 1
ATOM 904 C CA . GLY A 1 117 ? 5.285 2.723 -10.519 1.00 95.31 117 GLY A CA 1
ATOM 905 C C . GLY A 1 117 ? 3.894 2.261 -10.067 1.00 95.31 117 GLY A C 1
ATOM 906 O O . GLY A 1 117 ? 3.126 3.040 -9.503 1.00 95.31 117 GLY A O 1
ATOM 907 N N . ALA A 1 118 ? 3.598 0.968 -10.224 1.00 97.38 118 ALA A N 1
ATOM 908 C CA . ALA A 1 118 ? 2.350 0.360 -9.754 1.00 97.38 118 ALA A CA 1
ATOM 909 C C . ALA A 1 118 ? 2.236 0.379 -8.229 1.00 97.38 118 ALA A C 1
ATOM 911 O O . ALA A 1 118 ? 1.190 0.713 -7.675 1.00 97.38 118 ALA A O 1
ATOM 912 N N . ILE A 1 119 ? 3.339 0.086 -7.538 1.00 97.75 119 ILE A N 1
ATOM 913 C CA . ILE A 1 119 ? 3.416 0.169 -6.078 1.00 97.75 119 ILE A CA 1
ATOM 914 C C . ILE A 1 119 ? 3.144 1.599 -5.631 1.00 97.75 119 ILE A C 1
ATOM 916 O O . ILE A 1 119 ? 2.337 1.796 -4.732 1.00 97.75 119 ILE A O 1
ATOM 920 N N . SER A 1 120 ? 3.721 2.603 -6.292 1.00 97.56 120 SER A N 1
ATOM 921 C CA . SER A 1 120 ? 3.427 4.007 -5.993 1.00 97.56 120 SER A CA 1
ATOM 922 C C . SER A 1 120 ? 1.937 4.323 -6.148 1.00 97.56 120 SER A C 1
ATOM 924 O O . SER A 1 120 ? 1.387 5.049 -5.324 1.00 97.56 120 SER A O 1
ATOM 926 N N . GLY A 1 121 ? 1.248 3.718 -7.121 1.00 98.12 121 GLY A N 1
ATOM 927 C CA . GLY A 1 121 ? -0.213 3.770 -7.214 1.00 98.12 121 GLY A CA 1
ATOM 928 C C . GLY A 1 121 ? -0.937 3.130 -6.036 1.00 98.12 121 GLY A C 1
ATOM 929 O O . GLY A 1 121 ? -1.852 3.741 -5.483 1.00 98.12 121 GLY A O 1
ATOM 930 N N . VAL A 1 122 ? -0.484 1.967 -5.567 1.00 98.31 122 VAL A N 1
ATOM 931 C CA . VAL A 1 122 ? -0.977 1.362 -4.316 1.00 98.31 122 VAL A CA 1
ATOM 932 C C . VAL A 1 122 ? -0.751 2.291 -3.119 1.00 98.31 122 VAL A C 1
ATOM 934 O O . VAL A 1 122 ? -1.652 2.451 -2.298 1.00 98.31 122 VAL A O 1
ATOM 937 N N . LEU A 1 123 ? 0.398 2.966 -3.034 1.00 97.81 123 LEU A N 1
ATOM 938 C CA . LEU A 1 123 ? 0.672 3.947 -1.979 1.00 97.81 123 LEU A CA 1
ATOM 939 C C . LEU A 1 123 ? -0.236 5.178 -2.086 1.00 97.81 123 LEU A C 1
ATOM 941 O O . LEU A 1 123 ? -0.679 5.679 -1.057 1.00 97.81 123 LEU A O 1
ATOM 945 N N . GLY A 1 124 ? -0.563 5.634 -3.297 1.00 97.94 124 GLY A N 1
ATOM 946 C CA . GLY A 1 124 ? -1.537 6.705 -3.527 1.00 97.94 124 GLY A CA 1
ATOM 947 C C . GLY A 1 124 ? -2.941 6.322 -3.048 1.00 97.94 124 GLY A C 1
ATOM 948 O O . GLY A 1 124 ? -3.572 7.075 -2.304 1.00 97.94 124 GLY A O 1
ATOM 949 N N . LEU A 1 125 ? -3.397 5.109 -3.386 1.00 97.69 125 LEU A N 1
ATOM 950 C CA . LEU A 1 125 ? -4.651 4.542 -2.872 1.00 97.69 125 LEU A CA 1
ATOM 951 C C . LEU A 1 125 ? -4.633 4.482 -1.336 1.00 97.69 125 LEU A C 1
ATOM 953 O O . LEU A 1 125 ? -5.572 4.929 -0.671 1.00 97.69 125 LEU A O 1
ATOM 957 N N . TYR A 1 126 ? -3.532 3.980 -0.766 1.00 96.00 126 TYR A N 1
ATOM 958 C CA . TYR A 1 126 ? -3.363 3.860 0.678 1.00 96.00 126 TYR A CA 1
ATOM 959 C C . TYR A 1 126 ? -3.412 5.226 1.368 1.00 96.00 126 TYR A C 1
ATOM 961 O O . TYR A 1 126 ? -4.118 5.410 2.361 1.00 96.00 126 TYR A O 1
ATOM 969 N N . TYR A 1 127 ? -2.672 6.198 0.834 1.00 95.81 127 TYR A N 1
ATOM 970 C CA . TYR A 1 127 ? -2.594 7.556 1.357 1.00 95.81 127 TYR A CA 1
ATOM 971 C C . TYR A 1 127 ? -3.983 8.192 1.458 1.00 95.81 127 TYR A C 1
ATOM 973 O O . TYR A 1 127 ? -4.307 8.839 2.462 1.00 95.81 127 TYR A O 1
ATOM 981 N N . PHE A 1 128 ? -4.820 7.988 0.439 1.00 94.06 128 PHE A N 1
ATOM 982 C CA . PHE A 1 128 ? -6.177 8.512 0.424 1.00 94.06 128 PHE A CA 1
ATOM 983 C C . PHE A 1 128 ? -7.059 7.826 1.475 1.00 94.06 128 PHE A C 1
ATOM 985 O O . PHE A 1 128 ? -7.607 8.510 2.343 1.00 94.06 128 PHE A O 1
ATOM 992 N N . TRP A 1 129 ? -7.147 6.493 1.448 1.00 88.62 129 TRP A N 1
ATOM 993 C CA . TRP A 1 129 ? -8.113 5.730 2.246 1.00 88.62 129 TRP A CA 1
ATOM 994 C C . TRP A 1 129 ? -7.743 5.518 3.711 1.00 88.62 129 TRP A C 1
ATOM 996 O O . TRP A 1 129 ? -8.642 5.346 4.535 1.00 88.62 129 TRP A O 1
ATOM 1006 N N . PHE A 1 130 ? -6.458 5.560 4.064 1.00 87.50 130 PHE A N 1
ATOM 1007 C CA . PHE A 1 130 ? -5.991 5.239 5.416 1.00 87.50 130 PHE A CA 1
ATOM 1008 C C . PHE A 1 130 ? -5.282 6.418 6.113 1.00 87.50 130 PHE A C 1
ATOM 1010 O O . PHE A 1 130 ? -4.134 6.283 6.542 1.00 87.50 130 PHE A O 1
ATOM 1017 N N . PRO A 1 131 ? -5.949 7.582 6.296 1.00 82.38 131 PRO A N 1
ATOM 1018 C CA . PRO A 1 131 ? -5.345 8.777 6.889 1.00 82.38 131 PRO A CA 1
ATOM 1019 C C . PRO A 1 131 ? -4.687 8.586 8.244 1.00 82.38 131 PRO A C 1
ATOM 1021 O O . PRO A 1 131 ? -3.729 9.282 8.573 1.00 82.38 131 PRO A O 1
ATOM 1024 N N . ARG A 1 132 ? -5.299 7.726 9.058 1.00 81.44 132 ARG A N 1
ATOM 1025 C CA . ARG A 1 132 ? -5.022 7.594 10.488 1.00 81.44 132 ARG A CA 1
ATOM 1026 C C . ARG A 1 132 ? -4.172 6.372 10.812 1.00 81.44 132 ARG A C 1
ATOM 1028 O O . ARG A 1 132 ? -3.793 6.205 11.964 1.00 81.44 132 ARG A O 1
ATOM 1035 N N . ASN A 1 133 ? -3.876 5.530 9.822 1.00 82.88 133 ASN A N 1
ATOM 1036 C CA . ASN A 1 133 ? -3.047 4.357 10.050 1.00 82.88 133 ASN A CA 1
ATOM 1037 C C . ASN A 1 133 ? -1.635 4.788 10.433 1.00 82.88 133 ASN A C 1
ATOM 1039 O O . ASN A 1 133 ? -1.114 5.769 9.902 1.00 82.88 133 ASN A O 1
ATOM 1043 N N . GLN A 1 134 ? -1.021 4.045 11.345 1.00 87.00 134 GLN A N 1
ATOM 1044 C CA . GLN A 1 134 ? 0.350 4.271 11.781 1.00 87.00 134 GLN A CA 1
ATOM 1045 C C . GLN A 1 134 ? 1.248 3.148 11.274 1.00 87.00 134 GLN A C 1
ATOM 1047 O O . GLN A 1 134 ? 0.844 1.988 11.232 1.00 87.00 134 GLN A O 1
ATOM 1052 N N . VAL A 1 135 ? 2.475 3.505 10.909 1.00 86.75 135 VAL A N 1
ATOM 1053 C CA . VAL A 1 135 ? 3.513 2.569 10.475 1.00 86.75 135 VAL A CA 1
ATOM 1054 C C . VAL A 1 135 ? 4.632 2.588 11.506 1.00 86.75 135 VAL A C 1
ATOM 1056 O O . VAL A 1 135 ? 5.097 3.658 11.914 1.00 86.75 135 VAL A O 1
ATOM 1059 N N . LYS A 1 136 ? 5.071 1.396 11.922 1.00 86.75 136 LYS A N 1
ATOM 1060 C CA . LYS A 1 136 ? 6.279 1.226 12.733 1.00 86.75 136 LYS A CA 1
ATOM 1061 C C . LYS A 1 136 ? 7.481 1.615 11.882 1.00 86.75 136 LYS A C 1
ATOM 1063 O O . LYS A 1 136 ? 7.848 0.900 10.958 1.00 86.75 136 LYS A O 1
ATOM 1068 N N . THR A 1 137 ? 8.057 2.767 12.186 1.00 86.75 137 THR A N 1
ATOM 1069 C CA . THR A 1 137 ? 9.168 3.349 11.441 1.00 86.75 137 THR A CA 1
ATOM 1070 C C . THR A 1 137 ? 10.404 3.307 12.316 1.00 86.75 137 THR A C 1
ATOM 1072 O O . THR A 1 137 ? 10.442 3.930 13.378 1.00 86.75 137 THR A O 1
ATOM 1075 N N . PHE A 1 138 ? 11.410 2.556 11.883 1.00 88.94 138 PHE A N 1
ATOM 1076 C CA . PHE A 1 138 ? 12.712 2.564 12.529 1.00 88.94 138 PHE A CA 1
ATOM 1077 C C . PHE A 1 138 ? 13.484 3.809 12.087 1.00 88.94 138 PHE A C 1
ATOM 1079 O O . PHE A 1 138 ? 13.745 3.985 10.898 1.00 88.94 138 PHE A O 1
ATOM 1086 N N . ILE A 1 139 ? 13.823 4.682 13.036 1.00 88.06 139 ILE A N 1
ATOM 1087 C CA . ILE A 1 139 ? 14.640 5.869 12.780 1.00 88.06 139 ILE A CA 1
ATOM 1088 C C . ILE A 1 139 ? 16.055 5.577 13.264 1.00 88.06 139 ILE A C 1
ATOM 1090 O O . ILE A 1 139 ? 16.280 5.366 14.457 1.00 88.06 139 ILE A O 1
ATOM 1094 N N . PHE A 1 140 ? 16.994 5.593 12.317 1.00 90.38 140 PHE A N 1
ATOM 1095 C CA . PHE A 1 140 ? 18.418 5.384 12.550 1.00 90.38 140 PHE A CA 1
ATOM 1096 C C . PHE A 1 140 ? 19.201 6.667 12.248 1.00 90.38 140 PHE A C 1
ATOM 1098 O O . PHE A 1 140 ? 19.669 6.888 11.134 1.00 90.38 140 PHE A O 1
ATOM 1105 N N . LEU A 1 141 ? 19.326 7.529 13.253 1.00 89.19 141 LEU A N 1
ATOM 1106 C CA . LEU A 1 141 ? 20.165 8.723 13.244 1.00 89.19 141 LEU A CA 1
ATOM 1107 C C . LEU A 1 141 ? 21.267 8.551 14.290 1.00 89.19 141 LEU A C 1
ATOM 1109 O O . LEU A 1 141 ? 21.173 9.049 15.412 1.00 89.19 141 LEU A O 1
ATOM 1113 N N . PHE A 1 142 ? 22.302 7.799 13.933 1.00 85.44 142 PHE A N 1
ATOM 1114 C CA . PHE A 1 142 ? 23.431 7.540 14.821 1.00 85.44 142 PHE A CA 1
ATOM 1115 C C . PHE A 1 142 ? 24.213 8.833 15.141 1.00 85.44 142 PHE A C 1
ATOM 1117 O O . PHE A 1 142 ? 24.461 9.618 14.222 1.00 85.44 142 PHE A O 1
ATOM 1124 N N . PRO A 1 143 ? 24.656 9.062 16.397 1.00 87.81 143 PRO A N 1
ATOM 1125 C CA . PRO A 1 143 ? 24.437 8.262 17.616 1.00 87.81 143 PRO A CA 1
ATOM 1126 C C . PRO A 1 143 ? 23.203 8.679 18.447 1.00 87.81 143 PRO A C 1
ATOM 1128 O O . PRO A 1 143 ? 23.040 8.225 19.575 1.00 87.81 143 PRO A O 1
ATOM 1131 N N . PHE A 1 144 ? 22.352 9.569 17.937 1.00 89.88 144 PHE A N 1
ATOM 1132 C CA . PHE A 1 144 ? 21.329 10.263 18.725 1.00 89.88 144 PHE A CA 1
ATOM 1133 C C . PHE A 1 144 ? 20.006 9.500 18.853 1.00 89.88 144 PHE A C 1
ATOM 1135 O O . PHE A 1 144 ? 19.388 9.512 19.915 1.00 89.88 144 PHE A O 1
ATOM 1142 N N . ILE A 1 145 ? 19.537 8.867 17.775 1.00 84.25 145 ILE A N 1
ATOM 1143 C CA . ILE A 1 145 ? 18.220 8.221 17.714 1.00 84.25 145 ILE A CA 1
ATOM 1144 C C . ILE A 1 145 ? 18.367 6.871 17.013 1.00 84.25 145 ILE A C 1
ATOM 1146 O O . ILE A 1 145 ? 18.721 6.810 15.841 1.00 84.25 145 ILE A O 1
ATOM 1150 N N . MET A 1 146 ? 18.081 5.786 17.729 1.00 91.56 146 MET A N 1
ATOM 1151 C CA . MET A 1 146 ? 18.072 4.414 17.207 1.00 91.56 146 MET A CA 1
ATOM 1152 C C . MET A 1 146 ? 16.867 3.668 17.783 1.00 91.56 146 MET A C 1
ATOM 1154 O O . MET A 1 146 ? 17.013 2.746 18.582 1.00 91.56 146 MET A O 1
ATOM 1158 N N . ASN A 1 147 ? 15.660 4.125 17.450 1.00 89.06 147 ASN A N 1
ATOM 1159 C CA . ASN A 1 147 ? 14.431 3.568 18.012 1.00 89.06 147 ASN A CA 1
ATOM 1160 C C . ASN A 1 147 ? 13.321 3.460 16.957 1.00 89.06 147 ASN A C 1
ATOM 1162 O O . ASN A 1 147 ? 13.381 4.077 15.891 1.00 89.06 147 ASN A O 1
ATOM 1166 N N . THR A 1 148 ? 12.306 2.654 17.257 1.00 89.00 148 THR A N 1
ATOM 1167 C CA . THR A 1 148 ? 11.117 2.477 16.423 1.00 89.00 148 THR A CA 1
ATOM 1168 C C . THR A 1 148 ? 9.987 3.357 16.934 1.00 89.00 148 THR A C 1
ATOM 1170 O O . THR A 1 148 ? 9.623 3.294 18.105 1.00 89.00 148 THR A O 1
ATOM 1173 N N . PHE A 1 149 ? 9.395 4.143 16.040 1.00 86.88 149 PHE A N 1
ATOM 1174 C CA . PHE A 1 149 ? 8.294 5.049 16.348 1.00 86.88 149 PHE A CA 1
ATOM 1175 C C . PHE A 1 149 ? 7.053 4.687 15.536 1.00 86.88 149 PHE A C 1
ATOM 1177 O O . PHE A 1 149 ? 7.149 4.220 14.402 1.00 86.88 149 PHE A O 1
ATOM 1184 N N . LEU A 1 150 ? 5.872 4.925 16.103 1.00 88.38 150 LEU A N 1
ATOM 1185 C CA . LEU A 1 150 ? 4.609 4.833 15.376 1.00 88.38 150 LEU A CA 1
ATOM 1186 C C . LEU A 1 150 ? 4.312 6.182 14.733 1.00 88.38 150 LEU A C 1
ATOM 1188 O O . LEU A 1 150 ? 3.975 7.146 15.418 1.00 88.38 150 LEU A O 1
ATOM 1192 N N . ILE A 1 151 ? 4.446 6.249 13.411 1.00 88.06 151 ILE A N 1
ATOM 1193 C CA . ILE A 1 151 ? 4.275 7.492 12.657 1.00 88.06 151 ILE A CA 1
ATOM 1194 C C . ILE A 1 151 ? 3.046 7.359 11.759 1.00 88.06 151 ILE A C 1
ATOM 1196 O O . ILE A 1 151 ? 2.877 6.315 11.124 1.00 88.06 151 ILE A O 1
ATOM 1200 N N . PRO A 1 152 ? 2.179 8.385 11.671 1.00 89.62 152 PRO A N 1
ATOM 1201 C CA . PRO A 1 152 ? 1.083 8.391 10.712 1.00 89.62 152 PRO A CA 1
ATOM 1202 C C . PRO A 1 152 ? 1.578 8.090 9.293 1.00 89.62 152 PRO A C 1
ATOM 1204 O O . PRO A 1 152 ? 2.469 8.767 8.778 1.00 89.62 152 PRO A O 1
ATOM 1207 N N . ALA A 1 153 ? 0.968 7.103 8.640 1.00 89.81 153 ALA A N 1
ATOM 1208 C CA . ALA A 1 153 ? 1.357 6.622 7.320 1.00 89.81 153 ALA A CA 1
ATOM 1209 C C . ALA A 1 153 ? 1.371 7.749 6.282 1.00 89.81 153 ALA A C 1
ATOM 1211 O O . ALA A 1 153 ? 2.268 7.807 5.450 1.00 89.81 153 ALA A O 1
ATOM 1212 N N . ARG A 1 154 ? 0.431 8.701 6.365 1.00 91.88 154 ARG A N 1
ATOM 1213 C CA . ARG A 1 154 ? 0.418 9.883 5.488 1.00 91.88 154 ARG A CA 1
ATOM 1214 C C . ARG A 1 154 ? 1.680 10.733 5.603 1.00 91.88 154 ARG A C 1
ATOM 1216 O O . ARG A 1 154 ? 2.133 11.254 4.592 1.00 91.88 154 ARG A O 1
ATOM 1223 N N . LEU A 1 155 ? 2.246 10.881 6.801 1.00 92.50 155 LEU A N 1
ATOM 1224 C CA . LEU A 1 155 ? 3.485 11.640 6.973 1.00 92.50 155 LEU A CA 1
ATOM 1225 C C . LEU A 1 155 ? 4.667 10.877 6.381 1.00 92.50 155 LEU A C 1
ATOM 1227 O O . LEU A 1 155 ? 5.444 11.465 5.639 1.00 92.50 155 LEU A O 1
ATOM 1231 N N . VAL A 1 156 ? 4.753 9.569 6.638 1.00 91.94 156 VAL A N 1
ATOM 1232 C CA . VAL A 1 156 ? 5.811 8.711 6.082 1.00 91.94 156 VAL A CA 1
ATOM 1233 C C . VAL A 1 156 ? 5.763 8.705 4.552 1.00 91.94 156 VAL A C 1
ATOM 1235 O O . VAL A 1 156 ? 6.762 8.989 3.900 1.00 91.94 156 VAL A O 1
ATOM 1238 N N . LEU A 1 157 ? 4.590 8.444 3.972 1.00 94.19 157 LEU A N 1
ATOM 1239 C CA . LEU A 1 157 ? 4.394 8.397 2.523 1.00 94.19 157 LEU A CA 1
ATOM 1240 C C . LEU A 1 157 ? 4.554 9.773 1.869 1.00 94.19 157 LEU A C 1
ATOM 1242 O O . LEU A 1 157 ? 5.117 9.866 0.784 1.00 94.19 157 LEU A O 1
ATOM 1246 N N . GLY A 1 158 ? 4.089 10.842 2.524 1.00 93.31 158 GLY A N 1
ATOM 1247 C CA . GLY A 1 158 ? 4.284 12.211 2.048 1.00 93.31 158 GLY A CA 1
ATOM 1248 C C . GLY A 1 158 ? 5.761 12.602 2.035 1.00 93.31 158 GLY A C 1
ATOM 1249 O O . GLY A 1 158 ? 6.244 13.135 1.040 1.00 93.31 158 GLY A O 1
ATOM 1250 N N . PHE A 1 159 ? 6.493 12.275 3.102 1.00 93.44 159 PHE A N 1
ATOM 1251 C CA . PHE A 1 159 ? 7.937 12.482 3.177 1.00 93.44 159 PHE A CA 1
ATOM 1252 C C . PHE A 1 159 ? 8.674 11.684 2.094 1.00 93.44 159 PHE A C 1
ATOM 1254 O O . PHE A 1 159 ? 9.458 12.263 1.350 1.00 93.44 159 PHE A O 1
ATOM 1261 N N . TYR A 1 160 ? 8.361 10.394 1.939 1.00 92.06 160 TYR A N 1
ATOM 1262 C CA . TYR A 1 160 ? 8.895 9.542 0.872 1.00 92.06 160 TYR A CA 1
ATOM 1263 C C . TYR A 1 160 ? 8.625 10.120 -0.529 1.00 92.06 160 TYR A C 1
ATOM 1265 O O . TYR A 1 160 ? 9.529 10.219 -1.356 1.00 92.06 160 TYR A O 1
ATOM 1273 N N . LEU A 1 161 ? 7.394 10.559 -0.811 1.00 93.75 161 LEU A N 1
ATOM 1274 C CA . LEU A 1 161 ? 7.046 11.142 -2.107 1.00 93.75 161 LEU A CA 1
ATOM 1275 C C . LEU A 1 161 ? 7.849 12.422 -2.380 1.00 93.75 161 LEU A C 1
ATOM 1277 O O . LEU A 1 161 ? 8.336 12.623 -3.490 1.00 93.75 161 LEU A O 1
ATOM 1281 N N . VAL A 1 162 ? 8.012 13.287 -1.379 1.00 93.44 162 VAL A N 1
ATOM 1282 C CA . VAL A 1 162 ? 8.754 14.542 -1.545 1.00 93.44 162 VAL A CA 1
ATOM 1283 C C . VAL A 1 162 ? 10.250 14.286 -1.710 1.00 93.44 162 VAL A C 1
ATOM 1285 O O . VAL A 1 162 ? 10.846 14.765 -2.674 1.00 93.44 162 VAL A O 1
ATOM 1288 N N . ILE A 1 163 ? 10.852 13.534 -0.791 1.00 91.44 163 ILE A N 1
ATOM 1289 C CA . ILE A 1 163 ? 12.306 13.377 -0.696 1.00 91.44 163 ILE A CA 1
ATOM 1290 C C . ILE A 1 163 ? 12.844 12.395 -1.730 1.00 91.44 163 ILE A C 1
ATOM 1292 O O . ILE A 1 163 ? 13.816 12.717 -2.407 1.00 91.44 163 ILE A O 1
ATOM 1296 N N . ASP A 1 164 ? 12.201 11.243 -1.903 1.00 87.56 164 ASP A N 1
ATOM 1297 C CA . ASP A 1 164 ? 12.726 10.188 -2.774 1.00 87.56 164 ASP A CA 1
ATOM 1298 C C . ASP A 1 164 ? 12.208 10.292 -4.207 1.00 87.56 164 ASP A C 1
ATOM 1300 O O . ASP A 1 164 ? 12.676 9.551 -5.068 1.00 87.56 164 ASP A O 1
ATOM 1304 N N . ASN A 1 165 ? 11.254 11.186 -4.500 1.00 89.75 165 ASN A N 1
ATOM 1305 C CA . ASN A 1 165 ? 10.666 11.282 -5.838 1.00 89.75 165 ASN A CA 1
ATOM 1306 C C . ASN A 1 165 ? 10.623 12.710 -6.387 1.00 89.75 165 ASN A C 1
ATOM 1308 O O . ASN A 1 165 ? 11.300 12.996 -7.373 1.00 89.75 165 ASN A O 1
ATOM 1312 N N . ILE A 1 166 ? 9.872 13.618 -5.758 1.00 89.19 166 ILE A N 1
ATOM 1313 C CA . ILE A 1 166 ? 9.681 14.982 -6.279 1.00 89.19 166 ILE A CA 1
ATOM 1314 C C . ILE A 1 166 ? 11.005 15.747 -6.320 1.00 89.19 166 ILE A C 1
ATOM 1316 O O . ILE A 1 166 ? 11.350 16.319 -7.353 1.00 89.19 166 ILE A O 1
ATOM 1320 N N . LEU A 1 167 ? 11.770 15.751 -5.227 1.00 87.50 167 LEU A N 1
ATOM 1321 C CA . LEU A 1 167 ? 13.016 16.508 -5.156 1.00 87.50 167 LEU A CA 1
ATOM 1322 C C . LEU A 1 167 ? 14.061 16.001 -6.181 1.00 87.50 167 LEU A C 1
ATOM 1324 O O . LEU A 1 167 ? 14.553 16.825 -6.954 1.00 87.50 167 LEU A O 1
ATOM 1328 N N . PRO A 1 168 ? 14.350 14.686 -6.300 1.00 85.56 168 PRO A N 1
ATOM 1329 C CA . PRO A 1 168 ? 15.204 14.150 -7.359 1.00 85.56 168 PRO A CA 1
ATOM 1330 C C . PRO A 1 168 ? 14.719 14.468 -8.775 1.00 85.56 168 PRO A C 1
ATOM 1332 O O . PRO A 1 168 ? 15.544 14.782 -9.635 1.00 85.56 168 PRO A O 1
ATOM 1335 N N . PHE A 1 169 ? 13.405 14.403 -9.017 1.00 84.94 169 PHE A N 1
ATOM 1336 C CA . PHE A 1 169 ? 12.810 14.711 -10.317 1.00 84.94 169 PHE A CA 1
ATOM 1337 C C . PHE A 1 169 ? 13.052 16.174 -10.717 1.00 84.94 169 PHE A C 1
ATOM 1339 O O . PHE A 1 169 ? 13.503 16.441 -11.832 1.00 84.94 169 PHE A O 1
ATOM 1346 N N . LEU A 1 170 ? 12.828 17.110 -9.786 1.00 85.94 170 LEU A N 1
ATOM 1347 C CA . LEU A 1 170 ? 13.028 18.545 -10.005 1.00 85.94 170 LEU A CA 1
ATOM 1348 C C . LEU A 1 170 ? 14.510 18.911 -10.158 1.00 85.94 170 LEU A C 1
ATOM 1350 O O . LEU A 1 170 ? 14.870 19.639 -11.078 1.00 85.94 170 LEU A O 1
ATOM 1354 N N . VAL A 1 171 ? 15.380 18.390 -9.287 1.00 84.19 171 VAL A N 1
ATOM 1355 C CA . VAL A 1 171 ? 16.812 18.743 -9.266 1.00 84.19 171 VAL A CA 1
ATOM 1356 C C . VAL A 1 171 ? 17.551 18.208 -10.492 1.00 84.19 171 VAL A C 1
ATOM 1358 O O . VAL A 1 171 ? 18.425 18.885 -11.027 1.00 84.19 171 VAL A O 1
ATOM 1361 N N . ARG A 1 172 ? 17.211 17.002 -10.963 1.00 78.12 172 ARG A N 1
ATOM 1362 C CA . ARG A 1 172 ? 17.852 16.385 -12.140 1.00 78.12 172 ARG A CA 1
ATOM 1363 C C . ARG A 1 172 ? 17.153 16.728 -13.457 1.00 78.12 172 ARG A C 1
ATOM 1365 O O . ARG A 1 172 ? 17.529 16.182 -14.494 1.00 78.12 172 ARG A O 1
ATOM 1372 N N . GLY A 1 173 ? 16.135 17.592 -13.417 1.00 66.88 173 GLY A N 1
ATOM 1373 C CA . GLY A 1 173 ? 15.413 18.085 -14.591 1.00 66.88 173 GLY A CA 1
ATOM 1374 C C . GLY A 1 173 ? 14.817 16.982 -15.465 1.00 66.88 173 GLY A C 1
ATOM 1375 O O . GLY A 1 173 ? 14.769 17.143 -16.678 1.00 66.88 173 GLY A O 1
ATOM 1376 N N . GLY A 1 174 ? 14.447 15.837 -14.880 1.00 59.97 174 GLY A N 1
ATOM 1377 C CA . GLY A 1 174 ? 14.016 14.681 -15.666 1.00 59.97 174 GLY A CA 1
ATOM 1378 C C . GLY A 1 174 ? 15.083 14.208 -16.665 1.00 59.97 174 GLY A C 1
ATOM 1379 O O . GLY A 1 174 ? 14.777 13.969 -17.827 1.00 59.97 174 GLY A O 1
ATOM 1380 N N . THR A 1 175 ? 16.338 14.066 -16.234 1.00 56.59 175 THR A N 1
ATOM 1381 C CA . THR A 1 175 ? 17.404 13.420 -17.021 1.00 56.59 175 THR A CA 1
ATOM 1382 C C . THR A 1 175 ? 17.987 12.216 -16.273 1.00 56.59 175 THR A C 1
ATOM 1384 O O . THR A 1 175 ? 17.987 12.172 -15.038 1.00 56.59 175 THR A O 1
ATOM 1387 N N . GLY A 1 176 ? 18.450 11.199 -17.010 1.00 63.25 176 GLY A N 1
ATOM 1388 C CA . GLY A 1 176 ? 19.053 9.986 -16.440 1.00 63.25 176 GLY A CA 1
ATOM 1389 C C . GLY A 1 176 ? 18.150 9.273 -15.421 1.00 63.25 176 GLY A C 1
ATOM 1390 O O . GLY A 1 176 ? 16.970 9.039 -15.675 1.00 63.25 176 GLY A O 1
ATOM 1391 N N . SER A 1 177 ? 18.687 8.957 -14.238 1.00 60.44 177 SER A N 1
ATOM 1392 C CA . SER A 1 177 ? 17.922 8.333 -13.143 1.00 60.44 177 SER A CA 1
ATOM 1393 C C . SER A 1 177 ? 16.819 9.233 -12.567 1.00 60.44 177 SER A C 1
ATOM 1395 O O . SER A 1 177 ? 15.857 8.725 -11.996 1.00 60.44 177 SER A O 1
ATOM 1397 N N . GLY A 1 178 ? 16.909 10.555 -12.772 1.00 57.88 178 GLY A N 1
ATOM 1398 C CA . GLY A 1 178 ? 15.910 11.548 -12.361 1.00 57.88 178 GLY A CA 1
ATOM 1399 C C . GLY A 1 178 ? 14.520 11.306 -12.954 1.00 57.88 178 GLY A C 1
ATOM 1400 O O . GLY A 1 178 ? 13.511 11.614 -12.326 1.00 57.88 178 GLY A O 1
ATOM 1401 N N . VAL A 1 179 ? 14.463 10.712 -14.148 1.00 59.94 179 VAL A N 1
ATOM 1402 C CA . VAL A 1 179 ? 13.219 10.469 -14.887 1.00 59.94 179 VAL A CA 1
ATOM 1403 C C . VAL A 1 179 ? 12.401 9.337 -14.277 1.00 59.94 179 VAL A C 1
ATOM 1405 O O . VAL A 1 179 ? 11.177 9.413 -14.246 1.00 59.94 179 VAL A O 1
ATOM 1408 N N . ALA A 1 180 ? 13.059 8.292 -13.764 1.00 74.00 180 ALA A N 1
ATOM 1409 C CA . ALA A 1 180 ? 12.379 7.124 -13.202 1.00 74.00 180 ALA A CA 1
ATOM 1410 C C . ALA A 1 180 ? 11.477 7.504 -12.010 1.00 74.00 180 ALA A C 1
ATOM 1412 O O . ALA A 1 180 ? 10.402 6.935 -11.837 1.00 74.00 180 ALA A O 1
ATOM 1413 N N . HIS A 1 181 ? 11.844 8.551 -11.264 1.00 83.75 181 HIS A N 1
ATOM 1414 C CA . HIS A 1 181 ? 11.012 9.131 -10.205 1.00 83.75 181 HIS A CA 1
ATOM 1415 C C . HIS A 1 181 ? 9.691 9.720 -10.728 1.00 83.75 181 HIS A C 1
ATOM 1417 O O . HIS A 1 181 ? 8.687 9.716 -10.017 1.00 83.75 181 HIS A O 1
ATOM 1423 N N . GLY A 1 182 ? 9.654 10.172 -11.986 1.00 85.56 182 GLY A N 1
ATOM 1424 C CA . GLY A 1 182 ? 8.434 10.623 -12.655 1.00 85.56 182 GLY A CA 1
ATOM 1425 C C . GLY A 1 182 ? 7.385 9.516 -12.762 1.00 85.56 182 GLY A C 1
ATOM 1426 O O . GLY A 1 182 ? 6.203 9.777 -12.548 1.00 85.56 182 GLY A O 1
ATOM 1427 N N . ALA A 1 183 ? 7.805 8.265 -12.988 1.00 90.81 183 ALA A N 1
ATOM 1428 C CA . ALA A 1 183 ? 6.893 7.121 -12.986 1.00 90.81 183 ALA A CA 1
ATOM 1429 C C . ALA A 1 183 ? 6.231 6.936 -11.610 1.00 90.81 183 ALA A C 1
ATOM 1431 O O . ALA A 1 183 ? 5.025 6.717 -11.526 1.00 90.81 183 ALA A O 1
ATOM 1432 N N . HIS A 1 184 ? 6.989 7.080 -10.519 1.00 94.62 184 HIS A N 1
ATOM 1433 C CA . HIS A 1 184 ? 6.445 6.963 -9.162 1.00 94.62 184 HIS A CA 1
ATOM 1434 C C . HIS A 1 184 ? 5.429 8.070 -8.857 1.00 94.62 184 HIS A C 1
ATOM 1436 O O . HIS A 1 184 ? 4.354 7.792 -8.328 1.00 94.62 184 HIS A O 1
ATOM 1442 N N . ILE A 1 185 ? 5.729 9.313 -9.251 1.00 94.50 185 ILE A N 1
ATOM 1443 C CA . ILE A 1 185 ? 4.808 10.450 -9.111 1.00 94.50 185 ILE A CA 1
ATOM 1444 C C . ILE A 1 185 ? 3.514 10.182 -9.890 1.00 94.50 185 ILE A C 1
ATOM 1446 O O . ILE A 1 185 ? 2.422 10.301 -9.332 1.00 94.50 185 ILE A O 1
ATOM 1450 N N . GLY A 1 186 ? 3.631 9.764 -11.154 1.00 95.06 186 GLY A N 1
ATOM 1451 C CA . GLY A 1 186 ? 2.490 9.426 -12.004 1.00 95.06 186 GLY A CA 1
ATOM 1452 C C . GLY A 1 186 ? 1.631 8.305 -11.421 1.00 95.06 186 GLY A C 1
ATOM 1453 O O . GLY A 1 186 ? 0.409 8.437 -11.350 1.00 95.06 186 GLY A O 1
ATOM 1454 N N . GLY A 1 187 ? 2.268 7.241 -10.928 1.00 97.25 187 GLY A N 1
ATOM 1455 C CA . GLY A 1 187 ? 1.594 6.143 -10.241 1.00 97.25 187 GLY A CA 1
ATOM 1456 C C . GLY A 1 187 ? 0.836 6.620 -9.009 1.00 97.25 187 GLY A C 1
ATOM 1457 O O . GLY A 1 187 ? -0.359 6.365 -8.893 1.00 97.25 187 GLY A O 1
ATOM 1458 N N . PHE A 1 188 ? 1.489 7.381 -8.127 1.00 97.81 188 PHE A N 1
ATOM 1459 C CA . PHE A 1 188 ? 0.871 7.904 -6.907 1.00 97.81 188 PHE A CA 1
ATOM 1460 C C . PHE A 1 188 ? -0.347 8.789 -7.199 1.00 97.81 188 PHE A C 1
ATOM 1462 O O . PHE A 1 188 ? -1.395 8.624 -6.572 1.00 97.81 188 PHE A O 1
ATOM 1469 N N . ILE A 1 189 ? -0.247 9.685 -8.187 1.00 97.62 189 ILE A N 1
ATOM 1470 C CA . ILE A 1 189 ? -1.364 10.530 -8.634 1.00 97.62 189 ILE A CA 1
ATOM 1471 C C . ILE A 1 189 ? -2.504 9.673 -9.196 1.00 97.62 189 ILE A C 1
ATOM 1473 O O . ILE A 1 189 ? -3.662 9.893 -8.838 1.00 97.62 189 ILE A O 1
ATOM 1477 N N . ALA A 1 190 ? -2.194 8.675 -10.030 1.00 98.06 190 ALA A N 1
ATOM 1478 C CA . ALA A 1 190 ? -3.194 7.748 -10.555 1.00 98.06 190 ALA A CA 1
ATOM 1479 C C . ALA A 1 190 ? -3.895 6.973 -9.428 1.00 98.06 190 ALA A C 1
ATOM 1481 O O . ALA A 1 190 ? -5.111 6.801 -9.465 1.00 98.06 190 ALA A O 1
ATOM 1482 N N . GLY A 1 191 ? -3.154 6.571 -8.393 1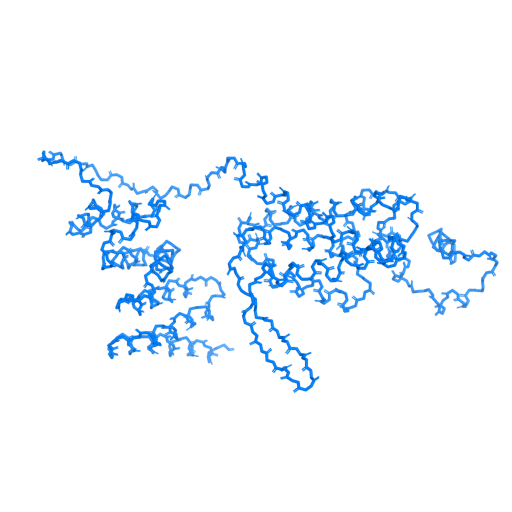.00 98.00 191 GLY A N 1
ATOM 1483 C CA . GLY A 1 191 ? -3.695 5.954 -7.184 1.00 98.00 191 GLY A CA 1
ATOM 1484 C C . GLY A 1 191 ? -4.641 6.876 -6.414 1.00 98.00 191 GLY A C 1
ATOM 1485 O O . GLY A 1 191 ? -5.758 6.478 -6.099 1.00 98.00 191 GLY A O 1
ATOM 1486 N N . LEU A 1 192 ? -4.245 8.128 -6.161 1.00 97.69 192 LEU A N 1
ATOM 1487 C CA . LEU A 1 192 ? -5.109 9.126 -5.513 1.00 97.69 192 LEU A CA 1
ATOM 1488 C C . LEU A 1 192 ? -6.403 9.361 -6.303 1.00 97.69 192 LEU A C 1
ATOM 1490 O O . LEU A 1 192 ? -7.496 9.349 -5.734 1.00 97.69 192 LEU A O 1
ATOM 1494 N N . GLY A 1 193 ? -6.279 9.564 -7.618 1.00 97.50 193 GLY A N 1
ATOM 1495 C CA . GLY A 1 193 ? -7.419 9.765 -8.510 1.00 97.50 193 GLY A CA 1
ATOM 1496 C C . GLY A 1 193 ? -8.328 8.539 -8.566 1.00 97.50 193 GLY A C 1
ATOM 1497 O O . GLY A 1 193 ? -9.548 8.673 -8.492 1.00 97.50 193 GLY A O 1
ATOM 1498 N N . GLY A 1 194 ? -7.736 7.343 -8.617 1.00 96.81 194 GLY A N 1
ATOM 1499 C CA . GLY A 1 194 ? -8.445 6.070 -8.557 1.00 96.81 194 GLY A CA 1
ATOM 1500 C C . GLY A 1 194 ? -9.227 5.908 -7.256 1.00 96.81 194 GLY A C 1
ATOM 1501 O O . GLY A 1 194 ? -10.415 5.604 -7.307 1.00 96.81 194 GLY A O 1
ATOM 1502 N N . ALA A 1 195 ? -8.610 6.184 -6.102 1.00 94.38 195 ALA A N 1
ATOM 1503 C CA . ALA A 1 195 ? -9.285 6.122 -4.804 1.00 94.38 195 ALA A CA 1
ATOM 1504 C C . ALA A 1 195 ? -10.497 7.055 -4.749 1.00 94.38 195 ALA A C 1
ATOM 1506 O O . ALA A 1 195 ? -11.595 6.645 -4.373 1.00 94.38 195 ALA A O 1
ATOM 1507 N N . TYR A 1 196 ? -10.293 8.301 -5.174 1.00 94.38 196 TYR A N 1
ATOM 1508 C CA . TYR A 1 196 ? -11.336 9.314 -5.218 1.00 94.38 196 TYR A CA 1
ATOM 1509 C C . TYR A 1 196 ? -12.492 8.928 -6.150 1.00 94.38 196 TYR A C 1
ATOM 1511 O O . TYR A 1 196 ? -13.655 9.120 -5.795 1.00 94.38 196 TYR A O 1
ATOM 1519 N N . LEU A 1 197 ? -12.194 8.373 -7.330 1.00 93.12 197 LEU A N 1
ATOM 1520 C CA . LEU A 1 197 ? -13.216 7.937 -8.278 1.00 93.12 197 LEU A CA 1
ATOM 1521 C C . LEU A 1 197 ? -13.995 6.731 -7.746 1.00 93.12 197 LEU A C 1
ATOM 1523 O O . LEU A 1 197 ? -15.221 6.733 -7.802 1.00 93.12 197 LEU A O 1
ATOM 1527 N N . ILE A 1 198 ? -13.301 5.731 -7.199 1.00 90.75 198 ILE A N 1
ATOM 1528 C CA . ILE A 1 198 ? -13.912 4.519 -6.636 1.00 90.75 198 ILE A CA 1
ATOM 1529 C C . ILE A 1 198 ? -14.881 4.869 -5.503 1.00 90.75 198 ILE A C 1
ATOM 1531 O O . ILE A 1 198 ? -15.979 4.320 -5.457 1.00 90.75 198 ILE A O 1
ATOM 1535 N N . ASP A 1 199 ? -14.525 5.819 -4.637 1.00 86.06 199 ASP A N 1
ATOM 1536 C CA . ASP A 1 199 ? -15.400 6.267 -3.546 1.00 86.06 199 ASP A CA 1
ATOM 1537 C C . ASP A 1 199 ? -16.639 7.043 -4.042 1.00 86.06 199 ASP A C 1
ATOM 1539 O O . ASP A 1 199 ? -17.600 7.210 -3.291 1.00 86.06 199 ASP A O 1
ATOM 1543 N N . ARG A 1 200 ? -16.646 7.503 -5.301 1.00 83.25 200 ARG A N 1
ATOM 1544 C CA . ARG A 1 200 ? -17.789 8.178 -5.941 1.00 83.25 200 ARG A CA 1
ATOM 1545 C C . ARG A 1 200 ? -18.629 7.289 -6.835 1.00 83.25 200 ARG A C 1
ATOM 1547 O O . ARG A 1 200 ? -19.741 7.681 -7.191 1.00 83.25 200 ARG A O 1
ATOM 1554 N N . LEU A 1 201 ? -18.123 6.121 -7.213 1.00 79.81 201 LEU A N 1
ATOM 1555 C CA . LEU A 1 201 ? -18.964 5.135 -7.864 1.00 79.81 201 LEU A CA 1
ATOM 1556 C C . LEU A 1 201 ? -20.028 4.714 -6.844 1.00 79.81 201 LEU A C 1
ATOM 1558 O O . LEU A 1 201 ? -19.666 4.369 -5.716 1.00 79.81 201 LEU A O 1
ATOM 1562 N N . PRO A 1 202 ? -21.329 4.761 -7.193 1.00 54.41 202 PRO A N 1
ATOM 1563 C CA . PRO A 1 202 ? -22.367 4.236 -6.326 1.00 54.41 202 PRO A CA 1
ATOM 1564 C C . PRO A 1 202 ? -22.028 2.771 -6.113 1.00 54.41 202 PRO A C 1
ATOM 1566 O O . PRO A 1 202 ? -22.144 1.961 -7.034 1.00 54.41 202 PRO A O 1
ATOM 1569 N N . GLN A 1 203 ? -21.496 2.452 -4.932 1.00 53.75 203 GLN A N 1
ATOM 1570 C CA . GLN A 1 203 ? -21.072 1.099 -4.652 1.00 53.75 203 GLN A CA 1
ATOM 1571 C C . GLN A 1 203 ? -22.292 0.220 -4.882 1.00 53.75 203 GLN A C 1
ATOM 1573 O O . GLN A 1 203 ? -23.339 0.418 -4.258 1.00 53.75 203 GLN A O 1
ATOM 1578 N N . TRP A 1 204 ? -22.152 -0.743 -5.794 1.00 39.41 204 TRP A N 1
ATOM 1579 C CA . TRP A 1 204 ? -22.963 -1.942 -5.790 1.00 39.41 204 TRP A CA 1
ATOM 1580 C C . TRP A 1 204 ? -22.712 -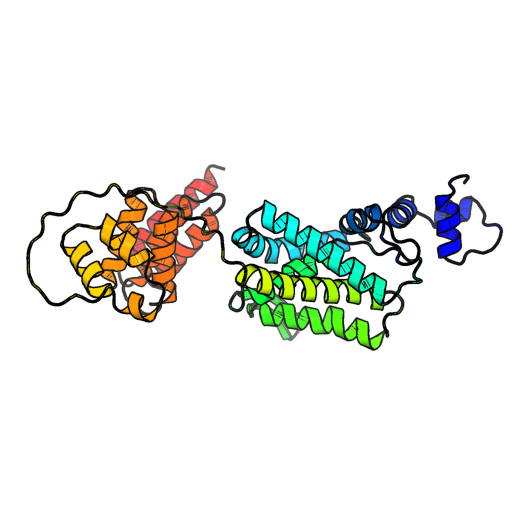2.540 -4.416 1.00 39.41 204 TRP A C 1
ATOM 1582 O O . TRP A 1 204 ? -21.703 -3.212 -4.194 1.00 39.41 204 TRP A O 1
ATOM 1592 N N . LYS A 1 205 ? -23.549 -2.125 -3.454 1.00 36.31 205 LYS A N 1
ATOM 1593 C CA . LYS A 1 205 ? -23.507 -2.567 -2.073 1.00 36.31 205 LYS A CA 1
ATOM 1594 C C . LYS A 1 205 ? -23.391 -4.068 -2.197 1.00 36.31 205 LYS A C 1
ATOM 1596 O O . LYS A 1 205 ? -24.331 -4.712 -2.665 1.00 36.31 205 LYS A O 1
ATOM 1601 N N . ARG A 1 206 ? -22.251 -4.632 -1.799 1.00 37.88 206 ARG A N 1
ATOM 1602 C CA . ARG A 1 206 ? -22.205 -6.038 -1.436 1.00 37.88 206 ARG A CA 1
ATOM 1603 C C . ARG A 1 206 ? -23.001 -6.100 -0.138 1.00 37.88 206 ARG A C 1
ATOM 1605 O O . ARG A 1 206 ? -22.469 -6.059 0.963 1.00 37.88 206 ARG A O 1
ATOM 1612 N N . ARG A 1 207 ? -24.320 -6.016 -0.325 1.00 38.09 207 ARG A N 1
ATOM 1613 C CA . ARG A 1 207 ? -25.379 -6.284 0.617 1.00 38.09 207 ARG A CA 1
ATOM 1614 C C . ARG A 1 207 ? -25.148 -7.755 0.909 1.00 38.09 207 ARG A C 1
ATOM 1616 O O . ARG A 1 207 ? -25.626 -8.628 0.194 1.00 38.09 207 ARG A O 1
ATOM 1623 N N . THR A 1 208 ? -24.356 -8.041 1.930 1.00 36.19 208 THR A N 1
ATOM 1624 C CA . THR A 1 208 ? -24.638 -9.222 2.726 1.00 36.19 208 THR A CA 1
ATOM 1625 C C . THR A 1 208 ? -25.971 -8.893 3.388 1.00 36.19 208 THR A C 1
ATOM 1627 O O . THR A 1 208 ? -26.018 -8.364 4.493 1.00 36.19 208 THR A O 1
ATOM 1630 N N . GLU A 1 209 ? -27.063 -9.037 2.629 1.00 33.66 209 GLU A N 1
ATOM 1631 C CA . GLU A 1 209 ? -28.399 -9.115 3.193 1.00 33.66 209 GLU A CA 1
ATOM 1632 C C . GLU A 1 209 ? -28.354 -10.338 4.088 1.00 33.66 209 GLU A C 1
ATOM 1634 O O . GLU A 1 209 ? -28.466 -11.479 3.642 1.00 33.66 209 GLU A O 1
ATOM 1639 N N . VAL A 1 210 ? -28.118 -10.089 5.371 1.00 39.38 210 VAL A N 1
ATOM 1640 C CA . VAL A 1 210 ? -28.541 -11.007 6.405 1.00 39.38 210 VAL A CA 1
ATOM 1641 C C . VAL A 1 210 ? -30.055 -11.072 6.244 1.00 39.38 210 VAL A C 1
ATOM 1643 O O . VAL A 1 210 ? -30.780 -10.180 6.680 1.00 39.38 210 VAL A O 1
ATOM 1646 N N . ARG A 1 211 ? -30.532 -12.089 5.524 1.00 38.22 211 ARG A N 1
ATOM 1647 C CA . ARG A 1 211 ? -31.945 -12.445 5.476 1.00 38.22 211 ARG A CA 1
ATOM 1648 C C . ARG A 1 211 ? -32.287 -13.015 6.848 1.00 38.22 211 ARG A C 1
ATOM 1650 O O . ARG A 1 211 ? -32.271 -14.222 7.053 1.00 38.22 211 ARG A O 1
ATOM 1657 N N . LEU A 1 212 ? -32.492 -12.121 7.811 1.00 43.06 212 LEU A N 1
ATOM 1658 C CA . LEU A 1 212 ? -33.136 -12.458 9.067 1.00 43.06 212 LEU A CA 1
ATOM 1659 C C . LEU A 1 212 ? -34.596 -12.723 8.722 1.00 43.06 212 LEU A C 1
ATOM 1661 O O . LEU A 1 212 ? -35.275 -11.857 8.176 1.00 43.06 212 LEU A O 1
ATOM 1665 N N . GLU A 1 213 ? -35.032 -13.953 8.958 1.00 37.72 213 GLU A N 1
ATOM 1666 C CA . GLU A 1 213 ? -36.421 -14.358 8.804 1.00 37.72 213 GLU A CA 1
ATOM 1667 C C . GLU A 1 213 ? -37.305 -13.409 9.622 1.00 37.72 213 GLU A C 1
ATOM 1669 O O . GLU A 1 213 ? -37.132 -13.246 10.832 1.00 37.72 213 GLU A O 1
ATOM 1674 N N . GLU A 1 214 ? -38.205 -12.716 8.928 1.00 36.91 214 GLU A N 1
ATOM 1675 C CA . GLU A 1 214 ? -39.199 -11.837 9.528 1.00 36.91 214 GLU A CA 1
ATOM 1676 C C . GLU A 1 214 ? -40.178 -12.682 10.351 1.00 36.91 214 GLU A C 1
ATOM 1678 O O . GLU A 1 214 ? -41.158 -13.223 9.837 1.00 36.91 214 GLU A O 1
ATOM 1683 N N . GLU A 1 215 ? -39.931 -12.795 11.653 1.00 38.16 215 GLU A N 1
ATOM 1684 C CA . GLU A 1 215 ? -40.986 -13.174 12.589 1.00 38.16 215 GLU A CA 1
ATOM 1685 C C . GLU A 1 215 ? -42.013 -12.036 12.656 1.00 38.16 215 GLU A C 1
ATOM 1687 O O . GLU A 1 215 ? -41.703 -10.915 13.078 1.00 38.16 215 GLU A O 1
ATOM 1692 N N . LYS A 1 216 ? -43.225 -12.347 12.177 1.00 38.88 216 LYS A N 1
ATOM 1693 C CA . LYS A 1 216 ? -44.395 -11.466 12.079 1.00 38.88 216 LYS A CA 1
ATOM 1694 C C . LYS A 1 216 ? -44.677 -10.732 13.393 1.00 38.88 216 LYS A C 1
ATOM 1696 O O . LYS A 1 216 ? -44.717 -11.335 14.460 1.00 38.88 216 LYS A O 1
ATOM 1701 N N . GLU A 1 217 ? -44.919 -9.430 13.281 1.00 44.78 217 GLU A N 1
ATOM 1702 C CA . GLU A 1 217 ? -45.368 -8.572 14.376 1.00 44.78 217 GLU A CA 1
ATOM 1703 C C . GLU A 1 217 ? -46.775 -8.933 14.872 1.00 44.78 217 GLU A C 1
ATOM 1705 O O . GLU A 1 217 ? -47.696 -9.151 14.082 1.00 44.78 217 GLU A O 1
ATOM 1710 N N . SER A 1 218 ? -46.943 -8.871 16.192 1.00 33.00 218 SER A N 1
ATOM 1711 C CA . SER A 1 218 ? -48.215 -8.557 16.846 1.00 33.00 218 SER A CA 1
ATOM 1712 C C . SER A 1 218 ? -48.228 -7.048 17.131 1.00 33.00 218 SER A C 1
ATOM 1714 O O . SER A 1 218 ? -47.272 -6.561 17.742 1.00 33.00 218 SER A O 1
ATOM 1716 N N . PRO A 1 219 ? -49.251 -6.283 16.715 1.00 48.78 219 PRO A N 1
ATOM 1717 C CA . PRO A 1 219 ? -49.270 -4.841 16.911 1.00 48.78 219 PRO A CA 1
ATOM 1718 C C . PRO A 1 219 ? -49.844 -4.494 18.287 1.00 48.78 219 PRO A C 1
ATOM 1720 O O . PRO A 1 219 ? -51.038 -4.660 18.512 1.00 48.78 219 PRO A O 1
ATOM 1723 N N . GLU A 1 220 ? -49.030 -3.942 19.188 1.00 39.22 220 GLU A N 1
ATOM 1724 C CA . GLU A 1 220 ? -49.545 -3.251 20.374 1.00 39.22 220 GLU A CA 1
ATOM 1725 C C . GLU A 1 220 ? -48.766 -1.971 20.698 1.00 39.22 220 GLU A C 1
ATOM 1727 O O . GLU A 1 220 ? -47.540 -1.960 20.801 1.00 39.22 220 GLU A O 1
ATOM 1732 N N . GLY A 1 221 ? -49.537 -0.909 20.955 1.00 38.88 221 GLY A N 1
ATOM 1733 C CA . GLY A 1 221 ? -49.205 0.069 21.987 1.00 38.88 221 GLY A CA 1
ATOM 1734 C C . GLY A 1 221 ? -48.656 1.414 21.522 1.00 38.88 221 GLY A C 1
ATOM 1735 O O . GLY A 1 221 ? -47.450 1.622 21.462 1.00 38.88 221 GLY A O 1
ATOM 1736 N N . SER A 1 222 ? -49.572 2.361 21.315 1.00 45.34 222 SER A N 1
ATOM 1737 C CA . SER A 1 222 ? -49.363 3.814 21.268 1.00 45.34 222 SER A CA 1
ATOM 1738 C C . SER A 1 222 ? -48.345 4.327 22.309 1.00 45.34 222 SER A C 1
ATOM 1740 O O . SER A 1 222 ? -48.688 4.554 23.469 1.00 45.34 222 SER A O 1
ATOM 1742 N N . ALA A 1 223 ? -47.118 4.602 21.870 1.00 49.38 223 ALA A N 1
ATOM 1743 C CA . ALA A 1 223 ? -46.161 5.480 22.540 1.00 49.38 223 ALA A CA 1
ATOM 1744 C C . ALA A 1 223 ? -45.415 6.296 21.472 1.00 49.38 223 ALA A C 1
ATOM 1746 O O . ALA A 1 223 ? -45.265 5.836 20.339 1.00 49.38 223 ALA A O 1
ATOM 1747 N N . ALA A 1 224 ? -44.979 7.512 21.817 1.00 51.38 224 ALA A N 1
ATOM 1748 C CA . ALA A 1 224 ? -44.224 8.392 20.921 1.00 51.38 224 ALA A CA 1
ATOM 1749 C C . ALA A 1 224 ? -43.063 7.637 20.233 1.00 51.38 224 ALA A C 1
ATOM 1751 O O . ALA A 1 224 ? -42.474 6.752 20.864 1.00 51.38 224 ALA A O 1
ATOM 1752 N N . PRO A 1 225 ? -42.724 7.949 18.965 1.00 64.75 225 PRO A N 1
ATOM 1753 C CA . PRO A 1 225 ? -41.685 7.222 18.246 1.00 64.75 225 PRO A CA 1
ATOM 1754 C C . PRO A 1 225 ? -40.357 7.340 19.001 1.00 64.75 225 PRO A C 1
ATOM 1756 O O . PRO A 1 225 ? -39.773 8.418 19.091 1.00 64.75 225 PRO A O 1
ATOM 1759 N N . LEU A 1 226 ? -39.909 6.223 19.581 1.00 68.69 226 LEU A N 1
ATOM 1760 C CA . LEU A 1 226 ? -38.614 6.128 20.251 1.00 68.69 226 LEU A CA 1
ATOM 1761 C C . LEU A 1 226 ? -37.501 6.432 19.248 1.00 68.69 226 LEU A C 1
ATOM 1763 O O . LEU A 1 226 ? -37.559 5.985 18.098 1.00 68.69 226 LEU A O 1
ATOM 1767 N N . SER A 1 227 ? -36.458 7.126 19.699 1.00 82.25 227 SER A N 1
ATOM 1768 C CA . SER A 1 227 ? -35.253 7.299 18.885 1.00 82.25 227 SER A CA 1
ATOM 1769 C C . SER A 1 227 ? -34.584 5.943 18.611 1.00 82.25 227 SER A C 1
ATOM 1771 O O . SER A 1 227 ? -34.743 4.992 19.382 1.00 82.25 227 SER A O 1
ATOM 1773 N N . GLU A 1 228 ? -33.829 5.820 17.515 1.00 84.44 228 GLU A N 1
ATOM 1774 C CA . GLU A 1 228 ? -33.185 4.546 17.147 1.00 84.44 228 GLU A CA 1
ATOM 1775 C C . GLU A 1 228 ? -32.319 3.940 18.271 1.00 84.44 228 GLU A C 1
ATOM 1777 O O . GLU A 1 228 ? -32.469 2.745 18.544 1.00 84.44 228 GLU A O 1
ATOM 1782 N N . PRO A 1 229 ? -31.508 4.718 19.025 1.00 87.81 229 PRO A N 1
ATOM 1783 C CA . PRO A 1 229 ? -30.754 4.177 20.157 1.00 87.81 229 PRO A CA 1
ATOM 1784 C C . PRO A 1 229 ? -31.645 3.611 21.273 1.00 87.81 229 PRO A C 1
ATOM 1786 O O . PRO A 1 229 ? -31.341 2.571 21.859 1.00 87.81 229 PRO A O 1
ATOM 1789 N N . GLU A 1 230 ? -32.777 4.259 21.553 1.00 87.38 230 GLU A N 1
ATOM 1790 C CA . GLU A 1 230 ? -33.729 3.803 22.572 1.00 87.38 230 GLU A CA 1
ATOM 1791 C C . GLU A 1 230 ? -34.458 2.533 22.134 1.00 87.38 230 GLU A C 1
ATOM 1793 O O . GLU A 1 230 ? -34.701 1.650 22.963 1.00 87.38 230 GLU A O 1
ATOM 1798 N N . ARG A 1 231 ? -34.764 2.411 20.835 1.00 88.25 231 ARG A N 1
ATOM 1799 C CA . ARG A 1 231 ? -35.304 1.181 20.246 1.00 88.25 231 ARG A CA 1
ATOM 1800 C C . ARG A 1 231 ? -34.328 0.021 20.397 1.00 88.25 231 ARG A C 1
ATOM 1802 O O . ARG A 1 231 ? -34.758 -1.045 20.829 1.00 88.25 231 ARG A O 1
ATOM 1809 N N . ILE A 1 232 ? -33.040 0.228 20.117 1.00 91.00 232 ILE A N 1
ATOM 1810 C CA . ILE A 1 232 ? -32.000 -0.799 20.290 1.00 91.00 232 ILE A CA 1
ATOM 1811 C C . ILE A 1 232 ? -31.949 -1.251 21.752 1.00 91.00 232 ILE A C 1
ATOM 1813 O O . ILE A 1 232 ? -32.129 -2.435 22.034 1.00 91.00 232 ILE A O 1
ATOM 1817 N N . SER A 1 233 ? -31.816 -0.317 22.698 1.00 90.88 233 SER A N 1
ATOM 1818 C CA . SER A 1 233 ? -31.801 -0.642 24.132 1.00 90.88 233 SER A CA 1
ATOM 1819 C C . SER A 1 233 ? -33.105 -1.285 24.622 1.00 90.88 233 SER A C 1
ATOM 1821 O O . SER A 1 233 ? -33.108 -2.092 25.552 1.00 90.88 233 SER A O 1
ATOM 1823 N N . ARG A 1 234 ? -34.258 -0.948 24.033 1.00 90.44 234 ARG A N 1
ATOM 1824 C CA . ARG A 1 234 ? -35.524 -1.650 24.297 1.00 90.44 234 ARG A CA 1
ATOM 1825 C C . ARG A 1 234 ? -35.479 -3.081 23.759 1.00 90.44 234 ARG A C 1
ATOM 1827 O O . ARG A 1 234 ? -35.808 -3.993 24.507 1.00 90.44 234 ARG A O 1
ATOM 1834 N N . ASN A 1 235 ? -35.045 -3.286 22.518 1.00 89.25 235 ASN A N 1
ATOM 1835 C CA . ASN A 1 235 ? -34.970 -4.604 21.889 1.00 89.25 235 ASN A CA 1
ATOM 1836 C C . ASN A 1 235 ? -34.028 -5.542 22.660 1.00 89.25 235 ASN A C 1
ATOM 1838 O O . ASN A 1 235 ? -34.394 -6.690 22.895 1.00 89.25 235 ASN A O 1
ATOM 1842 N N . VAL A 1 236 ? -32.879 -5.045 23.140 1.00 91.50 236 VAL A N 1
ATOM 1843 C CA . VAL A 1 236 ? -31.978 -5.819 24.015 1.00 91.50 236 VAL A CA 1
ATOM 1844 C C . VAL A 1 236 ? -32.676 -6.224 25.316 1.00 91.50 236 VAL A C 1
ATOM 1846 O O . VAL A 1 236 ? -32.620 -7.389 25.701 1.00 91.50 236 VAL A O 1
ATOM 1849 N N . ARG A 1 237 ? -33.386 -5.298 25.977 1.00 90.69 237 ARG A N 1
ATOM 1850 C CA . ARG A 1 237 ? -34.144 -5.597 27.210 1.00 90.69 237 ARG A CA 1
ATOM 1851 C C . ARG A 1 237 ? -35.273 -6.604 26.999 1.00 90.69 237 ARG A C 1
ATOM 1853 O O . ARG A 1 237 ? -35.522 -7.412 27.882 1.00 90.69 237 ARG A O 1
ATOM 1860 N N . MET A 1 238 ? -35.923 -6.567 25.839 1.00 89.75 238 MET A N 1
ATOM 1861 C CA . MET A 1 238 ? -36.994 -7.495 25.459 1.00 89.75 238 MET A CA 1
ATOM 1862 C C . MET A 1 238 ? -36.468 -8.844 24.936 1.00 89.75 238 MET A C 1
ATOM 1864 O O . MET A 1 238 ? -37.256 -9.661 24.471 1.00 89.75 238 MET A O 1
ATOM 1868 N N . GLY A 1 239 ? -35.149 -9.079 24.941 1.00 87.94 239 GLY A N 1
ATOM 1869 C CA . GLY A 1 239 ? -34.541 -10.311 24.421 1.00 87.94 239 GLY A CA 1
ATOM 1870 C C . GLY A 1 239 ? -34.530 -10.422 22.890 1.00 87.94 239 GLY A C 1
ATOM 1871 O O . GLY A 1 239 ? -34.066 -11.417 22.343 1.00 87.94 239 GLY A O 1
ATOM 1872 N N . SER A 1 240 ? -34.977 -9.390 22.171 1.00 90.50 240 SER A N 1
ATOM 1873 C CA . SER A 1 240 ? -34.983 -9.321 20.704 1.00 90.50 240 SER A CA 1
ATOM 1874 C C . SER A 1 240 ? -33.597 -8.952 20.147 1.00 90.50 240 SER A C 1
ATOM 1876 O O . SER A 1 240 ? -33.438 -7.958 19.432 1.00 90.50 240 SER A O 1
ATOM 1878 N N . LEU A 1 241 ? -32.576 -9.747 20.487 1.00 90.31 241 LEU A N 1
ATOM 1879 C CA . LEU A 1 241 ? -31.164 -9.463 20.192 1.00 90.31 241 LEU A CA 1
ATOM 1880 C C . LEU A 1 241 ? -30.850 -9.446 18.690 1.00 90.31 241 LEU A C 1
ATOM 1882 O O . LEU A 1 241 ? -30.087 -8.590 18.253 1.00 90.31 241 LEU A O 1
ATOM 1886 N N . SER A 1 242 ? -31.500 -10.290 17.880 1.00 85.12 242 SER A N 1
ATOM 1887 C CA . SER A 1 242 ? -31.367 -10.262 16.412 1.00 85.12 242 SER A CA 1
ATOM 1888 C C . SER A 1 242 ? -31.720 -8.894 15.823 1.00 85.12 242 SER A C 1
ATOM 1890 O O . SER A 1 242 ? -30.988 -8.362 14.991 1.00 85.12 242 SER A O 1
ATOM 1892 N N . ARG A 1 243 ? -32.831 -8.300 16.283 1.00 84.88 243 ARG A N 1
ATOM 1893 C CA . ARG A 1 243 ? -33.289 -6.980 15.824 1.00 84.88 243 ARG A CA 1
ATOM 1894 C C . ARG A 1 243 ? -32.399 -5.871 16.367 1.00 84.88 243 ARG A C 1
ATOM 1896 O O . ARG A 1 243 ? -32.030 -4.975 15.622 1.00 84.88 243 ARG A O 1
ATOM 1903 N N . ALA A 1 244 ? -32.013 -5.956 17.641 1.00 90.00 244 ALA A N 1
ATOM 1904 C CA . ALA A 1 244 ? -31.082 -5.004 18.239 1.00 90.00 244 ALA A CA 1
ATOM 1905 C C . ALA A 1 244 ? -29.733 -4.974 17.503 1.00 90.00 244 ALA A C 1
ATOM 1907 O O . ALA A 1 244 ? -29.195 -3.896 17.265 1.00 90.00 244 ALA A O 1
ATOM 1908 N N . ALA A 1 245 ? -29.216 -6.141 17.109 1.00 90.88 245 ALA A N 1
ATOM 1909 C CA . ALA A 1 245 ? -27.987 -6.258 16.338 1.00 90.88 245 ALA A CA 1
ATOM 1910 C C . ALA A 1 245 ? -28.126 -5.635 14.944 1.00 90.88 245 ALA A C 1
ATOM 1912 O O . ALA A 1 245 ? -27.270 -4.846 14.550 1.00 90.88 245 ALA A O 1
ATOM 1913 N N . ALA A 1 246 ? -29.214 -5.935 14.228 1.00 86.31 246 ALA A N 1
ATOM 1914 C CA . ALA A 1 246 ? -29.487 -5.347 12.918 1.00 86.31 246 ALA A CA 1
ATOM 1915 C C . ALA A 1 246 ? -29.598 -3.814 12.993 1.00 86.31 246 ALA A C 1
ATOM 1917 O O . ALA A 1 246 ? -28.878 -3.112 12.284 1.00 86.31 246 ALA A O 1
ATOM 1918 N N . ASP A 1 247 ? -30.424 -3.307 13.913 1.00 88.75 247 ASP A N 1
ATOM 1919 C CA . ASP A 1 247 ? -30.611 -1.871 14.136 1.00 88.75 247 ASP A CA 1
ATOM 1920 C C . ASP A 1 247 ? -29.271 -1.192 14.495 1.00 88.75 247 ASP A C 1
ATOM 1922 O O . ASP A 1 247 ? -28.918 -0.166 13.918 1.00 88.75 247 ASP A O 1
ATOM 1926 N N . TYR A 1 248 ? -28.472 -1.784 15.393 1.00 92.25 248 TYR A N 1
ATOM 1927 C CA . TYR A 1 248 ? -27.174 -1.229 15.793 1.00 92.25 248 TYR A CA 1
ATOM 1928 C C . TYR A 1 248 ? -26.148 -1.205 14.653 1.00 92.25 248 TYR A C 1
ATOM 1930 O O . TYR A 1 248 ? -25.398 -0.236 14.509 1.00 92.25 248 TYR A O 1
ATOM 1938 N N . LEU A 1 249 ? -26.090 -2.260 13.836 1.00 90.81 249 LEU A N 1
ATOM 1939 C CA . LEU A 1 249 ? -25.163 -2.338 12.705 1.00 90.81 249 LEU A CA 1
ATOM 1940 C C . LEU A 1 249 ? -25.492 -1.304 11.620 1.00 90.81 249 LEU A C 1
ATOM 1942 O O . LEU A 1 249 ? -24.562 -0.817 10.970 1.00 90.81 249 LEU A O 1
ATOM 1946 N N . CYS A 1 250 ? -26.772 -0.942 11.480 1.00 88.38 250 CYS A N 1
ATOM 1947 C CA . CYS A 1 250 ? -27.265 0.079 10.558 1.00 88.38 250 CYS A CA 1
ATOM 1948 C C . CYS A 1 250 ? -27.000 1.526 11.001 1.00 88.38 250 CYS A C 1
ATOM 1950 O O . CYS A 1 250 ? -27.070 2.414 10.156 1.00 88.38 250 CYS A O 1
ATOM 1952 N N . LEU A 1 251 ? -26.652 1.783 12.268 1.00 85.19 251 LEU A N 1
ATOM 1953 C CA . LEU A 1 251 ? -26.329 3.138 12.726 1.00 85.19 251 LEU A CA 1
ATOM 1954 C C . LEU A 1 251 ? -25.077 3.681 12.018 1.00 85.19 251 LEU A C 1
ATOM 1956 O O . LEU A 1 251 ? -23.964 3.177 12.222 1.00 85.19 251 LEU A O 1
ATOM 1960 N N . GLU A 1 252 ? -25.235 4.752 11.238 1.00 79.00 252 GLU A N 1
ATOM 1961 C CA . GLU A 1 252 ? -24.154 5.352 10.445 1.00 79.00 252 GLU A CA 1
ATOM 1962 C C . GLU A 1 252 ? -23.264 6.284 11.289 1.00 79.00 252 GLU A C 1
ATOM 1964 O O . GLU A 1 252 ? -22.032 6.265 11.167 1.00 79.00 252 GLU A O 1
ATOM 1969 N N . GLY A 1 253 ? -23.851 7.038 12.225 1.00 81.06 253 GLY A N 1
ATOM 1970 C CA . GLY A 1 253 ? -23.157 8.057 13.015 1.00 81.06 253 GLY A CA 1
ATOM 1971 C C . GLY A 1 253 ? -22.610 7.575 14.364 1.00 81.06 253 GLY A C 1
ATOM 1972 O O . GLY A 1 253 ? -23.311 6.944 15.154 1.00 81.06 253 GLY A O 1
ATOM 1973 N N . ALA A 1 254 ? -21.371 7.963 14.697 1.00 78.69 254 ALA A N 1
ATOM 1974 C CA . ALA A 1 254 ? -20.797 7.716 16.029 1.00 78.69 254 ALA A CA 1
ATOM 1975 C C . ALA A 1 254 ? -21.613 8.389 17.150 1.00 78.69 254 ALA A C 1
ATOM 1977 O O . ALA A 1 254 ? -21.738 7.836 18.237 1.00 78.69 254 ALA A O 1
ATOM 1978 N N . GLY A 1 255 ? -22.224 9.550 16.875 1.00 84.19 255 GLY A N 1
ATOM 1979 C CA . GLY A 1 255 ? -23.070 10.259 17.841 1.00 84.19 255 GLY A CA 1
ATOM 1980 C C . GLY A 1 255 ? -24.314 9.470 18.261 1.00 84.19 255 GLY A C 1
ATOM 1981 O O . GLY A 1 255 ? -24.676 9.481 19.432 1.00 84.19 255 GLY A O 1
ATOM 1982 N N . GLU A 1 256 ? -24.943 8.737 17.340 1.00 86.88 256 GLU A N 1
ATOM 1983 C CA . GLU A 1 256 ? -26.093 7.876 17.650 1.00 86.88 256 GLU A CA 1
ATOM 1984 C C . GLU A 1 256 ? -25.648 6.601 18.357 1.00 86.88 256 GLU A C 1
ATOM 1986 O O . GLU A 1 256 ? -26.235 6.217 19.369 1.00 86.88 256 GLU A O 1
ATOM 1991 N N . ARG A 1 257 ? -24.553 5.988 17.889 1.00 91.50 257 ARG A N 1
ATOM 1992 C CA . ARG A 1 257 ? -23.987 4.795 18.529 1.00 91.50 257 ARG A CA 1
ATOM 1993 C C . ARG A 1 257 ? -23.574 5.055 19.969 1.00 91.50 257 ARG A C 1
ATOM 1995 O O . ARG A 1 257 ? -23.795 4.182 20.802 1.00 91.50 257 ARG A O 1
ATOM 2002 N N . LEU A 1 258 ? -23.020 6.226 20.286 1.00 91.12 258 LEU A N 1
ATOM 2003 C CA . LEU A 1 258 ? -22.641 6.620 21.650 1.00 91.12 258 LEU A CA 1
ATOM 2004 C C . LEU A 1 258 ? -23.838 6.789 22.597 1.00 91.12 258 LEU A C 1
ATOM 2006 O O . LEU A 1 258 ? -23.659 6.731 23.810 1.00 91.12 258 LEU A O 1
ATOM 2010 N N . ARG A 1 259 ? -25.056 6.960 22.068 1.00 91.69 259 ARG A N 1
ATOM 2011 C CA . ARG A 1 259 ? -26.290 7.029 22.870 1.00 91.69 259 ARG A CA 1
ATOM 2012 C C . ARG A 1 259 ? -26.848 5.652 23.234 1.00 91.69 259 ARG A C 1
ATOM 2014 O O . ARG A 1 259 ? -27.703 5.569 24.113 1.00 91.69 259 ARG A O 1
ATOM 2021 N N . VAL A 1 260 ? -26.393 4.583 22.577 1.00 93.69 260 VAL A N 1
ATOM 2022 C CA . VAL A 1 260 ? -26.739 3.203 22.948 1.00 93.69 260 VAL A CA 1
ATOM 2023 C C . VAL A 1 260 ? -25.948 2.820 24.196 1.00 93.69 260 VAL A C 1
ATOM 2025 O O . VAL A 1 260 ? -24.737 3.049 24.255 1.00 93.69 260 VAL A O 1
ATOM 2028 N N . LYS A 1 261 ? -26.622 2.221 25.186 1.00 94.94 261 LYS A N 1
ATOM 2029 C CA . LYS A 1 261 ? -25.980 1.813 26.442 1.00 94.94 261 LYS A CA 1
ATOM 2030 C C . LYS A 1 261 ? -24.820 0.856 26.184 1.00 94.94 261 LYS A C 1
ATOM 2032 O O . LYS A 1 261 ? -24.938 -0.085 25.405 1.00 94.94 261 LYS A O 1
ATOM 2037 N N . ASN A 1 262 ? -23.725 1.053 26.906 1.00 95.25 262 ASN A N 1
ATOM 2038 C CA . ASN A 1 262 ? -22.476 0.324 26.680 1.00 95.25 262 ASN A CA 1
ATOM 2039 C C . ASN A 1 262 ? -22.639 -1.190 26.899 1.00 95.25 262 ASN A C 1
ATOM 2041 O O . ASN A 1 262 ? -22.182 -1.991 26.086 1.00 95.25 262 ASN A O 1
ATOM 2045 N N . GLU A 1 263 ? -23.395 -1.579 27.925 1.00 95.94 263 GLU A N 1
ATOM 2046 C CA . GLU A 1 263 ? -23.761 -2.973 28.203 1.00 95.94 263 GLU A CA 1
ATOM 2047 C C . GLU A 1 263 ? -24.572 -3.614 27.068 1.00 95.94 263 GLU A C 1
ATOM 2049 O O . GLU A 1 263 ? -24.367 -4.783 26.744 1.00 95.94 263 GLU A O 1
ATOM 2054 N N . ASP A 1 264 ? -25.478 -2.853 26.447 1.00 96.88 264 ASP A N 1
ATOM 2055 C CA . ASP A 1 264 ? -26.319 -3.339 25.351 1.00 96.88 264 ASP A CA 1
ATOM 2056 C C . ASP A 1 264 ? -25.475 -3.600 24.099 1.00 96.88 264 ASP A C 1
ATOM 2058 O O . ASP A 1 264 ? -25.665 -4.614 23.429 1.00 96.88 264 ASP A O 1
ATOM 2062 N N . VAL A 1 265 ? -24.488 -2.738 23.821 1.00 97.19 265 VAL A N 1
ATOM 2063 C CA . VAL A 1 265 ? -23.539 -2.937 22.715 1.00 97.19 265 VAL A CA 1
ATOM 2064 C C . VAL A 1 265 ? -22.729 -4.221 22.908 1.00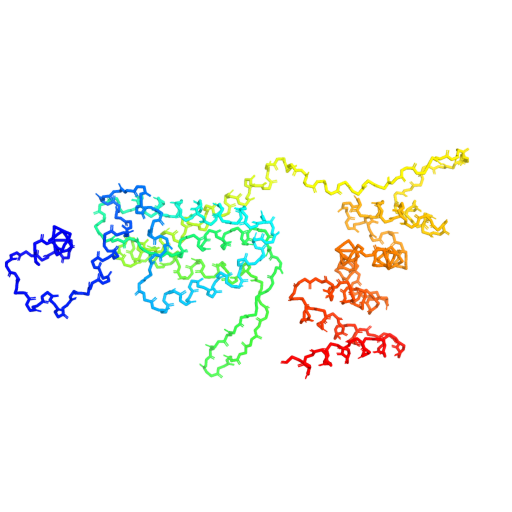 97.19 265 VAL A C 1
ATOM 2066 O O . VAL A 1 265 ? -22.585 -5.000 21.967 1.00 97.19 265 VAL A O 1
ATOM 2069 N N . LEU A 1 266 ? -22.236 -4.484 24.123 1.00 97.50 266 LEU A N 1
ATOM 2070 C CA . LEU A 1 266 ? -21.492 -5.718 24.396 1.00 97.50 266 LEU A CA 1
ATOM 2071 C C . LEU A 1 266 ? -22.375 -6.967 24.323 1.00 97.50 266 LEU A C 1
ATOM 2073 O O . LEU A 1 266 ? -21.922 -7.980 23.797 1.00 97.50 266 LEU A O 1
ATOM 2077 N N . LYS A 1 267 ? -23.636 -6.893 24.770 1.00 97.50 267 LYS A N 1
ATOM 2078 C CA . LYS A 1 267 ? -24.612 -7.986 24.598 1.00 97.50 267 LYS A CA 1
ATOM 2079 C C . LYS A 1 267 ? -24.892 -8.286 23.128 1.00 97.50 267 LYS A C 1
ATOM 2081 O O . LYS A 1 267 ? -24.998 -9.449 22.760 1.00 97.50 267 LYS A O 1
ATOM 2086 N N . ILE A 1 268 ? -24.994 -7.254 22.290 1.00 97.19 268 ILE A N 1
ATOM 2087 C CA . ILE A 1 268 ? -25.138 -7.409 20.836 1.00 97.19 268 ILE A CA 1
ATOM 2088 C C . ILE A 1 268 ? -23.906 -8.104 20.245 1.00 97.19 268 ILE A C 1
ATOM 2090 O O . ILE A 1 268 ? -24.054 -9.028 19.448 1.00 97.19 268 ILE A O 1
ATOM 2094 N N . GLY A 1 269 ? -22.702 -7.684 20.648 1.00 96.94 269 GLY A N 1
ATOM 2095 C CA . GLY A 1 269 ? -21.453 -8.323 20.229 1.00 96.94 269 GLY A CA 1
ATOM 2096 C C . GLY A 1 269 ? -21.392 -9.803 20.615 1.00 96.94 269 GLY A C 1
ATOM 2097 O O . GLY A 1 269 ? -21.086 -10.636 19.765 1.00 96.94 269 GLY A O 1
ATOM 2098 N N . GLU A 1 270 ? -21.752 -10.131 21.861 1.00 97.62 270 GLU A N 1
ATOM 2099 C CA . GLU A 1 270 ? -21.739 -11.513 22.361 1.00 97.62 270 GLU A CA 1
ATOM 2100 C C . GLU A 1 270 ? -22.761 -12.378 21.622 1.00 97.62 270 GLU A C 1
ATOM 2102 O O . GLU A 1 270 ? -22.426 -13.455 21.144 1.00 97.62 270 GLU A O 1
ATOM 2107 N N . PHE A 1 271 ? -23.977 -11.865 21.422 1.00 96.69 271 PHE A N 1
ATOM 2108 C CA . PHE A 1 271 ? -25.013 -12.546 20.648 1.00 96.69 271 PHE A CA 1
ATOM 2109 C C . PHE A 1 271 ? -24.549 -12.898 19.226 1.00 96.69 271 PHE A C 1
ATOM 2111 O O . PHE A 1 271 ? -24.790 -14.004 18.740 1.00 96.69 271 PHE A O 1
ATOM 2118 N N . LEU A 1 272 ? -23.873 -11.968 18.543 1.00 95.62 272 LEU A N 1
ATOM 2119 C CA . LEU A 1 272 ? -23.327 -12.215 17.206 1.00 95.62 272 LEU A CA 1
ATOM 2120 C C . LEU A 1 272 ? -22.217 -13.273 17.243 1.00 95.62 272 LEU A C 1
ATOM 2122 O O . LEU A 1 272 ? -22.191 -14.159 16.387 1.00 95.62 272 LEU A O 1
ATOM 2126 N N . TYR A 1 273 ? -21.340 -13.218 18.250 1.00 95.56 273 TYR A N 1
ATOM 2127 C CA . TYR A 1 273 ? -20.284 -14.208 18.448 1.00 95.56 273 TYR A CA 1
ATOM 2128 C C . TYR A 1 273 ? -20.855 -15.616 18.674 1.00 95.56 273 TYR A C 1
ATOM 2130 O O . TYR A 1 273 ? -20.428 -16.563 18.013 1.00 95.56 273 TYR A O 1
ATOM 2138 N N . GLU A 1 274 ? -21.843 -15.759 19.561 1.00 93.69 274 GLU A N 1
ATOM 2139 C CA . GLU A 1 274 ? -22.481 -17.042 19.891 1.00 93.69 274 GLU A CA 1
ATOM 2140 C C . GLU A 1 274 ? -23.172 -17.686 18.682 1.00 93.69 274 GLU A C 1
ATOM 2142 O O . GLU A 1 274 ? -23.195 -18.909 18.558 1.00 93.69 274 GLU A O 1
ATOM 2147 N N . ARG A 1 275 ? -23.686 -16.878 17.745 1.00 92.69 275 ARG A N 1
ATOM 2148 C CA . ARG A 1 275 ? -24.267 -17.363 16.481 1.00 92.69 275 ARG A CA 1
ATOM 2149 C C . ARG A 1 275 ? -23.235 -17.688 15.397 1.00 92.69 275 ARG A C 1
ATOM 2151 O O . ARG A 1 275 ? -23.626 -18.111 14.311 1.00 92.69 275 ARG A O 1
ATOM 2158 N N . GLY A 1 276 ? -21.947 -17.486 15.667 1.00 90.12 276 GLY A N 1
ATOM 2159 C CA . GLY A 1 276 ? -20.865 -17.700 14.706 1.00 90.12 276 GLY A CA 1
ATOM 2160 C C . GLY A 1 276 ? -20.647 -16.544 13.724 1.00 90.12 276 GLY A C 1
ATOM 2161 O O . GLY A 1 276 ? -19.855 -16.675 12.792 1.00 90.12 276 GLY A O 1
ATOM 2162 N N . ASP A 1 277 ? -21.305 -15.397 13.914 1.00 91.94 277 ASP A N 1
ATOM 2163 C CA . ASP A 1 277 ? -21.099 -14.199 13.092 1.00 91.94 277 ASP A CA 1
ATOM 2164 C C . ASP A 1 277 ? -19.916 -13.370 13.622 1.00 91.94 277 ASP A C 1
ATOM 2166 O O . ASP A 1 277 ? -20.042 -12.246 14.122 1.00 91.94 277 ASP A O 1
ATOM 2170 N N . TYR A 1 278 ? -18.724 -13.963 13.537 1.00 92.75 278 TYR A N 1
ATOM 2171 C CA . TYR A 1 278 ? -17.503 -13.412 14.125 1.00 92.75 278 TYR A CA 1
ATOM 2172 C C . TYR A 1 278 ? -17.081 -12.073 13.505 1.00 92.75 278 TYR A C 1
ATOM 2174 O O . TYR A 1 278 ? -16.479 -11.240 14.182 1.00 92.75 278 TYR A O 1
ATOM 2182 N N . LEU A 1 279 ? -17.402 -11.828 12.230 1.00 90.44 279 LEU A N 1
ATOM 2183 C CA . LEU A 1 279 ? -17.060 -10.574 11.552 1.00 90.44 279 LEU A CA 1
ATOM 2184 C C . LEU A 1 279 ? -17.891 -9.403 12.084 1.00 90.44 279 LEU A C 1
ATOM 2186 O O . LEU A 1 279 ? -17.327 -8.353 12.409 1.00 90.44 279 LEU A O 1
ATOM 2190 N N . ASN A 1 280 ? -19.210 -9.577 12.214 1.00 91.44 280 ASN A N 1
ATOM 2191 C CA . ASN A 1 280 ? -20.066 -8.528 12.762 1.00 91.44 280 ASN A CA 1
ATOM 2192 C C . ASN A 1 280 ? -19.847 -8.349 14.268 1.00 91.44 280 ASN A C 1
ATOM 2194 O O . ASN A 1 280 ? -19.814 -7.208 14.734 1.00 91.44 280 ASN A O 1
ATOM 2198 N N . ALA A 1 281 ? -19.592 -9.434 15.009 1.00 96.06 281 ALA A N 1
ATOM 2199 C CA . ALA A 1 281 ? -19.179 -9.352 16.409 1.00 96.06 281 ALA A CA 1
ATOM 2200 C C . ALA A 1 281 ? -17.899 -8.510 16.561 1.00 96.06 281 ALA A C 1
ATOM 2202 O O . ALA A 1 281 ? -17.875 -7.530 17.308 1.00 96.06 281 ALA A O 1
ATOM 2203 N N . LEU A 1 282 ? -16.855 -8.812 15.779 1.00 95.62 282 LEU A N 1
ATOM 2204 C CA . LEU A 1 282 ? -15.607 -8.045 15.790 1.00 95.62 282 LEU A CA 1
ATOM 2205 C C . LEU A 1 282 ? -15.823 -6.572 15.411 1.00 95.62 282 LEU A C 1
ATOM 2207 O O . LEU A 1 282 ? -15.204 -5.691 16.009 1.00 95.62 282 LEU A O 1
ATOM 2211 N N . SER A 1 283 ? -16.694 -6.287 14.439 1.00 94.69 283 SER A N 1
ATOM 2212 C CA . SER A 1 283 ? -17.057 -4.918 14.051 1.00 94.69 283 SER A CA 1
ATOM 2213 C C . SER A 1 283 ? -17.661 -4.139 15.225 1.00 94.69 283 SER A C 1
ATOM 2215 O O . SER A 1 283 ? -17.239 -3.013 15.501 1.00 94.69 283 SER A O 1
ATOM 2217 N N . VAL A 1 284 ? -18.589 -4.754 15.964 1.00 96.94 284 VAL A N 1
ATOM 2218 C CA . VAL A 1 284 ? -19.217 -4.163 17.158 1.00 96.94 284 VAL A CA 1
ATOM 2219 C C . VAL A 1 284 ? -18.171 -3.870 18.235 1.00 96.94 284 VAL A C 1
ATOM 2221 O O . VAL A 1 284 ? -18.093 -2.737 18.713 1.00 96.94 284 VAL A O 1
ATOM 2224 N N . TYR A 1 285 ? -17.306 -4.835 18.561 1.00 97.88 285 TYR A N 1
ATOM 2225 C CA . TYR A 1 285 ? -16.267 -4.637 19.576 1.00 97.88 285 TYR A CA 1
ATOM 2226 C C . TYR A 1 285 ? -15.227 -3.584 19.168 1.00 97.88 285 TYR A C 1
ATOM 2228 O O . TYR A 1 285 ? -14.857 -2.740 19.980 1.00 97.88 285 TYR A O 1
ATOM 2236 N N . ARG A 1 286 ? -14.784 -3.558 17.902 1.00 95.38 286 ARG A N 1
ATOM 2237 C CA . ARG A 1 286 ? -13.843 -2.535 17.404 1.00 95.38 286 ARG A CA 1
ATOM 2238 C C . ARG A 1 286 ? -14.435 -1.129 17.455 1.00 95.38 286 ARG A C 1
ATOM 2240 O O . ARG A 1 286 ? -13.733 -0.196 17.846 1.00 95.38 286 ARG A O 1
ATOM 2247 N N . ARG A 1 287 ? -15.715 -0.973 17.089 1.00 93.56 287 ARG A N 1
ATOM 2248 C CA . ARG A 1 287 ? -16.435 0.304 17.230 1.00 93.56 287 ARG A CA 1
ATOM 2249 C C . ARG A 1 287 ? -16.471 0.730 18.692 1.00 93.56 287 ARG A C 1
ATOM 2251 O O . ARG A 1 287 ? -16.095 1.862 18.983 1.00 93.56 287 ARG A O 1
ATOM 2258 N N . PHE A 1 288 ? -16.818 -0.188 19.598 1.00 96.50 288 PHE A N 1
ATOM 2259 C CA . PHE A 1 288 ? -16.805 0.068 21.037 1.00 96.50 288 PHE A CA 1
ATOM 2260 C C . PHE A 1 288 ? -15.436 0.575 21.506 1.00 96.50 288 PHE A C 1
ATOM 2262 O O . PHE A 1 288 ? -15.366 1.657 22.079 1.00 96.50 288 PHE A O 1
ATOM 2269 N N . ILE A 1 289 ? -14.356 -0.147 21.185 1.00 93.81 289 ILE A N 1
ATOM 2270 C CA . ILE A 1 289 ? -12.979 0.206 21.563 1.00 93.81 289 ILE A CA 1
ATOM 2271 C C . ILE A 1 289 ? -12.599 1.606 21.062 1.00 93.81 289 ILE A C 1
ATOM 2273 O O . ILE A 1 289 ? -12.040 2.397 21.817 1.00 93.81 289 ILE A O 1
ATOM 2277 N N . SER A 1 290 ? -12.912 1.938 19.803 1.00 90.25 290 SER A N 1
ATOM 2278 C CA . SER A 1 290 ? -12.522 3.238 19.238 1.00 90.25 290 SER A CA 1
ATOM 2279 C C . SER A 1 290 ? -13.354 4.408 19.765 1.00 90.25 290 SER A C 1
ATOM 2281 O O . SER A 1 290 ? -12.849 5.520 19.885 1.00 90.25 290 SER A O 1
ATOM 2283 N N . GLU A 1 291 ? -14.637 4.173 20.047 1.00 90.62 291 GLU A N 1
ATOM 2284 C CA . GLU A 1 291 ? -15.583 5.227 20.423 1.00 90.62 291 GLU A CA 1
ATOM 2285 C C . GLU A 1 291 ? -15.600 5.469 21.937 1.00 90.62 291 GLU A C 1
ATOM 2287 O O . GLU A 1 291 ? -16.003 6.543 22.377 1.00 90.62 291 GLU A O 1
ATOM 2292 N N . ARG A 1 292 ? -15.175 4.482 22.738 1.00 91.50 292 ARG A N 1
ATOM 2293 C CA . ARG A 1 292 ? -15.294 4.477 24.205 1.00 91.50 292 ARG A CA 1
ATOM 2294 C C . ARG A 1 292 ? -13.972 4.097 24.901 1.00 91.50 292 ARG A C 1
ATOM 2296 O O . ARG A 1 292 ? -13.947 3.156 25.692 1.00 91.50 292 ARG A O 1
ATOM 2303 N N . PRO A 1 293 ? -12.863 4.821 24.658 1.00 86.62 293 PRO A N 1
ATOM 2304 C CA . PRO A 1 293 ? -11.532 4.437 25.145 1.00 86.62 293 PRO A CA 1
ATOM 2305 C C . PRO A 1 293 ? -11.339 4.553 26.668 1.00 86.62 293 PRO A C 1
ATOM 2307 O O . PRO A 1 293 ? -10.323 4.101 27.179 1.00 86.62 293 PRO A O 1
ATOM 2310 N N . ALA A 1 294 ? -12.274 5.174 27.389 1.00 86.06 294 ALA A N 1
ATOM 2311 C CA . ALA A 1 294 ? -12.223 5.339 28.845 1.00 86.06 294 ALA A CA 1
ATOM 2312 C C . ALA A 1 294 ? -13.363 4.600 29.570 1.00 86.06 294 ALA A C 1
ATOM 2314 O O . ALA A 1 294 ? -13.620 4.861 30.743 1.00 86.06 294 ALA A O 1
ATOM 2315 N N . ASP A 1 295 ? -14.092 3.727 28.869 1.00 92.19 295 ASP A N 1
ATOM 2316 C CA . ASP A 1 295 ? -15.216 3.009 29.463 1.00 92.19 295 ASP A CA 1
ATOM 2317 C C . ASP A 1 295 ? -14.745 1.838 30.344 1.00 92.19 295 ASP A C 1
ATOM 2319 O O . ASP A 1 295 ? -13.844 1.104 29.931 1.00 92.19 295 ASP A O 1
ATOM 2323 N N . PRO A 1 296 ? -15.363 1.596 31.517 1.00 91.44 296 PRO A N 1
ATOM 2324 C CA . PRO A 1 296 ? -14.997 0.473 32.385 1.00 91.44 296 PRO A CA 1
ATOM 2325 C C . PRO A 1 296 ? -15.105 -0.898 31.702 1.00 91.44 296 PRO A C 1
ATOM 2327 O O . PRO A 1 296 ? -14.365 -1.823 32.019 1.00 91.44 296 PRO A O 1
ATOM 2330 N N . LEU A 1 297 ? -15.995 -1.043 30.715 1.00 95.44 297 LEU A N 1
ATOM 2331 C CA . LEU A 1 297 ? -16.205 -2.300 30.001 1.00 95.44 297 LEU A CA 1
ATOM 2332 C C . LEU A 1 297 ? -15.231 -2.496 28.827 1.00 95.44 297 LEU A C 1
ATOM 2334 O O . LEU A 1 297 ? -15.367 -3.462 28.070 1.00 95.44 297 LEU A O 1
ATOM 2338 N N . LEU A 1 298 ? -14.237 -1.619 28.660 1.00 93.19 298 LEU A N 1
ATOM 2339 C CA . LEU A 1 298 ? -13.273 -1.685 27.561 1.00 93.19 298 LEU A CA 1
ATOM 2340 C C . LEU A 1 298 ? -12.499 -3.010 27.538 1.00 93.19 298 LEU A C 1
ATOM 2342 O O . LEU A 1 298 ? -12.313 -3.593 26.469 1.00 93.19 298 LEU A O 1
ATOM 2346 N N . ALA A 1 299 ? -12.124 -3.535 28.706 1.00 93.81 299 ALA A N 1
ATOM 2347 C CA . ALA A 1 299 ? -11.463 -4.833 28.816 1.00 93.81 299 ALA A CA 1
ATOM 2348 C C . ALA A 1 299 ? -12.322 -5.971 28.232 1.00 93.81 299 ALA A C 1
ATOM 2350 O O . ALA A 1 299 ? -11.818 -6.822 27.500 1.00 93.81 299 ALA A O 1
ATOM 2351 N N . ARG A 1 300 ? -13.643 -5.943 28.460 1.00 97.25 300 ARG A N 1
ATOM 2352 C CA . ARG A 1 300 ? -14.580 -6.923 27.882 1.00 97.25 300 ARG A CA 1
ATOM 2353 C C . ARG A 1 300 ? -14.704 -6.780 26.370 1.00 97.25 300 ARG A C 1
ATOM 2355 O O . ARG A 1 300 ? -14.779 -7.786 25.670 1.00 97.25 300 ARG A O 1
ATOM 2362 N N . ALA A 1 301 ? -14.695 -5.550 25.857 1.00 97.12 301 ALA A N 1
ATOM 2363 C CA . ALA A 1 301 ? -14.699 -5.311 24.416 1.00 97.12 301 ALA A CA 1
ATOM 2364 C C . ALA A 1 301 ? -13.434 -5.876 23.751 1.00 97.12 301 ALA A C 1
ATOM 2366 O O . ALA A 1 301 ? -13.524 -6.504 22.697 1.00 97.12 301 ALA A O 1
ATOM 2367 N N . TYR A 1 302 ? -12.269 -5.713 24.383 1.00 97.19 302 TYR A N 1
ATOM 2368 C CA . TYR A 1 302 ? -11.023 -6.314 23.912 1.00 97.19 302 TYR A CA 1
ATOM 2369 C C . TYR A 1 302 ? -11.051 -7.846 23.947 1.00 97.19 302 TYR A C 1
ATOM 2371 O O . TYR A 1 302 ? -10.682 -8.469 22.953 1.00 97.19 302 TYR A O 1
ATOM 2379 N N . ILE A 1 303 ? -11.551 -8.463 25.023 1.00 97.50 303 ILE A N 1
ATOM 2380 C CA . ILE A 1 303 ? -11.716 -9.927 25.096 1.00 97.50 303 ILE A CA 1
ATOM 2381 C C . ILE A 1 303 ? -12.648 -10.425 23.987 1.00 97.50 303 ILE A C 1
ATOM 2383 O O . ILE A 1 303 ? -12.299 -11.361 23.267 1.00 97.50 303 ILE A O 1
ATOM 2387 N N . GLY A 1 304 ? -13.801 -9.777 23.796 1.00 97.31 304 GLY A N 1
ATOM 2388 C CA . GLY A 1 304 ? -14.748 -10.112 22.731 1.00 97.31 304 GLY A CA 1
ATOM 2389 C C . GLY A 1 304 ? -14.136 -9.982 21.333 1.00 97.31 304 GLY A C 1
ATOM 2390 O O . GLY A 1 304 ? -14.268 -10.888 20.508 1.00 97.31 304 GLY A O 1
ATOM 2391 N N . ALA A 1 305 ? -13.389 -8.901 21.079 1.00 97.19 305 ALA A N 1
ATOM 2392 C CA . ALA A 1 305 ? -12.650 -8.715 19.832 1.00 97.19 305 ALA A CA 1
ATOM 2393 C C . ALA A 1 305 ? -11.600 -9.816 19.623 1.00 97.19 305 ALA A C 1
ATOM 2395 O O . ALA A 1 305 ? -11.509 -10.365 18.528 1.00 97.19 305 ALA A O 1
ATOM 2396 N N . GLY A 1 306 ? -10.843 -10.173 20.665 1.00 96.06 306 GLY A N 1
ATOM 2397 C CA . GLY A 1 306 ? -9.868 -11.261 20.630 1.00 96.06 306 GLY A CA 1
ATOM 2398 C C . GLY A 1 306 ? -10.516 -12.601 20.289 1.00 96.06 306 GLY A C 1
ATOM 2399 O O . GLY A 1 306 ? -10.088 -13.262 19.344 1.00 96.06 306 GLY A O 1
ATOM 2400 N N . ARG A 1 307 ? -11.601 -12.961 20.988 1.00 96.88 307 ARG A N 1
ATOM 2401 C CA . ARG A 1 307 ? -12.375 -14.192 20.748 1.00 96.88 307 ARG A CA 1
ATOM 2402 C C . ARG A 1 307 ? -12.894 -14.258 19.314 1.00 96.88 307 ARG A C 1
ATOM 2404 O O . ARG A 1 307 ? -12.695 -15.264 18.641 1.00 96.88 307 ARG A O 1
ATOM 2411 N N . ALA A 1 308 ? -13.504 -13.183 18.820 1.00 94.94 308 ALA A N 1
ATOM 2412 C CA . ALA A 1 308 ? -13.984 -13.113 17.442 1.00 94.94 308 ALA A CA 1
ATOM 2413 C C . ALA A 1 308 ? -12.838 -13.175 16.412 1.00 94.94 308 ALA A C 1
ATOM 2415 O O . ALA A 1 308 ? -12.995 -13.756 15.340 1.00 94.94 308 ALA A O 1
ATOM 2416 N N . MET A 1 309 ? -11.674 -12.598 16.733 1.00 92.69 309 MET A N 1
ATOM 2417 C CA . MET A 1 309 ? -10.511 -12.580 15.848 1.00 92.69 309 MET A CA 1
ATOM 2418 C C . MET A 1 309 ? -9.885 -13.969 15.681 1.00 92.69 309 MET A C 1
ATOM 2420 O O . MET A 1 309 ? -9.450 -14.263 14.572 1.00 92.69 309 MET A O 1
ATOM 2424 N N . ILE A 1 310 ? -9.870 -14.831 16.712 1.00 90.88 310 ILE A N 1
ATOM 2425 C CA . ILE A 1 310 ? -9.307 -16.202 16.641 1.00 90.88 310 ILE A CA 1
ATOM 2426 C C . ILE A 1 310 ? -9.892 -17.006 15.472 1.00 90.88 310 ILE A C 1
ATOM 2428 O O . ILE A 1 310 ? -9.179 -17.773 14.833 1.00 90.88 310 ILE A O 1
ATOM 2432 N N . HIS A 1 311 ? -11.172 -16.805 15.155 1.00 87.38 311 HIS A N 1
ATOM 2433 C CA . HIS A 1 311 ? -11.868 -17.542 14.095 1.00 87.38 311 HIS A CA 1
ATOM 2434 C C . HIS A 1 311 ? -11.566 -17.038 12.676 1.00 87.38 311 HIS A C 1
ATOM 2436 O O . HIS A 1 311 ? -12.160 -17.515 11.710 1.00 87.38 311 HIS A O 1
ATOM 2442 N N . GLN A 1 312 ? -10.661 -16.067 12.518 1.00 82.12 312 GLN A N 1
ATOM 2443 C CA . GLN A 1 312 ? -10.248 -15.559 11.209 1.00 82.12 312 GLN A CA 1
ATOM 2444 C C . GLN A 1 312 ? -8.958 -16.232 10.706 1.00 82.12 312 GLN A C 1
ATOM 2446 O O . GLN A 1 312 ? -8.087 -16.596 11.493 1.00 82.12 312 GLN A O 1
ATOM 2451 N N . PRO A 1 313 ? -8.773 -16.389 9.384 1.00 70.19 313 PRO A N 1
ATOM 2452 C CA . PRO A 1 313 ? -7.544 -16.968 8.849 1.00 70.19 313 PRO A CA 1
ATOM 2453 C C . PRO A 1 313 ? -6.305 -16.128 9.205 1.00 70.19 313 PRO A C 1
ATOM 2455 O O . PRO A 1 313 ? -6.293 -14.921 8.974 1.00 70.19 313 PRO A O 1
ATOM 2458 N N . ARG A 1 314 ? -5.237 -16.778 9.698 1.00 69.44 314 ARG A N 1
ATOM 2459 C CA . ARG A 1 314 ? -3.914 -16.171 9.994 1.00 69.44 314 ARG A CA 1
ATOM 2460 C C . ARG A 1 314 ? -3.939 -15.003 10.995 1.00 69.44 314 ARG A C 1
ATOM 2462 O O . ARG A 1 314 ? -3.081 -14.125 10.954 1.00 69.44 314 ARG A O 1
ATOM 2469 N N . SER A 1 315 ? -4.900 -14.990 11.911 1.00 81.75 315 SER A N 1
ATOM 2470 C CA . SER A 1 315 ? -5.153 -13.860 12.811 1.00 81.75 315 SER A CA 1
ATOM 2471 C C . SER A 1 315 ? -4.700 -14.067 14.261 1.00 81.75 315 SER A C 1
ATOM 2473 O O . SER A 1 315 ? -4.905 -13.173 15.085 1.00 81.75 315 SER A O 1
ATOM 2475 N N . ILE A 1 316 ? -4.085 -15.209 14.588 1.00 84.81 316 ILE A N 1
ATOM 2476 C CA . ILE A 1 316 ? -3.691 -15.568 15.962 1.00 84.81 316 ILE A CA 1
ATOM 2477 C C . ILE A 1 316 ? -2.863 -14.457 16.639 1.00 84.81 316 ILE A C 1
ATOM 2479 O O . ILE A 1 316 ? -3.221 -14.062 17.750 1.00 84.81 316 ILE A O 1
ATOM 2483 N N . PRO A 1 317 ? -1.848 -13.844 15.988 1.00 84.94 317 PRO A N 1
ATOM 2484 C CA . PRO A 1 317 ? -1.117 -12.732 16.597 1.00 84.94 317 PRO A CA 1
ATOM 2485 C C . PRO A 1 317 ? -1.998 -11.511 16.892 1.00 84.94 317 PRO A C 1
ATOM 2487 O O . PRO A 1 317 ? -1.808 -10.839 17.901 1.00 84.94 317 PRO A O 1
ATOM 2490 N N . ALA A 1 318 ? -2.982 -11.214 16.039 1.00 83.75 318 A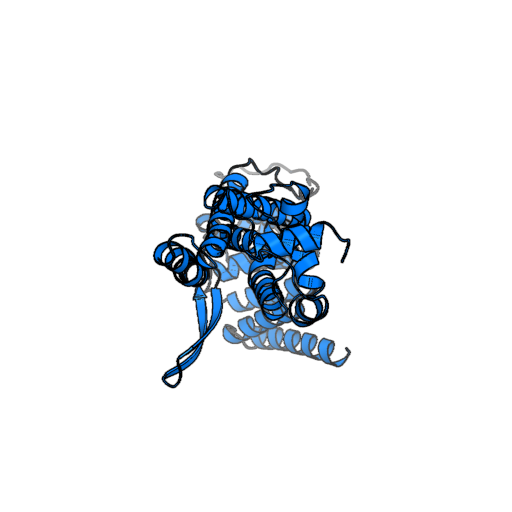LA A N 1
ATOM 2491 C CA . ALA A 1 318 ? -3.899 -10.097 16.253 1.00 83.75 318 ALA A CA 1
ATOM 2492 C C . ALA A 1 318 ? -4.870 -10.372 17.411 1.00 83.75 318 ALA A C 1
ATOM 2494 O O . ALA A 1 318 ? -5.133 -9.478 18.213 1.00 83.75 318 ALA A O 1
ATOM 2495 N N . ALA A 1 319 ? -5.358 -11.609 17.534 1.00 90.06 319 ALA A N 1
ATOM 2496 C CA . ALA A 1 319 ? -6.144 -12.036 18.686 1.00 90.06 319 ALA A CA 1
ATOM 2497 C C . ALA A 1 319 ? -5.331 -11.929 19.986 1.00 90.06 319 ALA A C 1
ATOM 2499 O O . ALA A 1 319 ? -5.811 -11.360 20.964 1.00 90.06 319 ALA A O 1
ATOM 2500 N N . TYR A 1 320 ? -4.074 -12.382 19.966 1.00 88.62 320 TYR A N 1
ATOM 2501 C CA . TYR A 1 320 ? -3.145 -12.270 21.092 1.00 88.62 320 TYR A CA 1
ATOM 2502 C C . TYR A 1 320 ? -2.979 -10.816 21.561 1.00 88.62 320 TYR A C 1
ATOM 2504 O O . TYR A 1 320 ? -3.083 -10.531 22.753 1.00 88.62 320 TYR A O 1
ATOM 2512 N N . GLN A 1 321 ? -2.804 -9.871 20.629 1.00 87.88 321 GLN A N 1
ATOM 2513 C CA . GLN A 1 321 ? -2.714 -8.447 20.969 1.00 87.88 321 GLN A CA 1
ATOM 2514 C C . GLN A 1 321 ? -3.985 -7.916 21.642 1.00 87.88 321 GLN A C 1
ATOM 2516 O O . GLN A 1 321 ? -3.882 -7.131 22.580 1.00 87.88 321 GLN A O 1
ATOM 2521 N N . TYR A 1 322 ? -5.177 -8.353 21.222 1.00 93.69 322 TYR A N 1
ATOM 2522 C CA . TYR A 1 322 ? -6.414 -7.952 21.893 1.00 93.69 322 TYR A CA 1
ATOM 2523 C C . TYR A 1 322 ? -6.488 -8.448 23.339 1.00 93.69 322 TYR A C 1
ATOM 2525 O O . TYR A 1 322 ? -6.890 -7.687 24.215 1.00 93.69 322 TYR A O 1
ATOM 2533 N N . PHE A 1 323 ? -6.052 -9.677 23.619 1.00 95.12 323 PHE A N 1
ATOM 2534 C CA . PHE A 1 323 ? -6.035 -10.180 24.994 1.00 95.12 323 PHE A CA 1
ATOM 2535 C C . PHE A 1 323 ? -4.984 -9.490 25.871 1.00 95.12 323 PHE A C 1
ATOM 2537 O O . PHE A 1 323 ? -5.252 -9.254 27.046 1.00 95.12 323 PHE A O 1
ATOM 2544 N N . LEU A 1 324 ? -3.829 -9.103 25.318 1.00 86.81 324 LEU A N 1
ATOM 2545 C CA . LEU A 1 324 ? -2.871 -8.259 26.043 1.00 86.81 324 LEU A CA 1
ATOM 2546 C C . LEU A 1 324 ? -3.473 -6.895 26.395 1.00 86.81 324 LEU A C 1
ATOM 2548 O O . LEU A 1 324 ? -3.434 -6.493 27.552 1.00 86.81 324 LEU A O 1
ATOM 2552 N N . GLN A 1 325 ? -4.100 -6.224 25.425 1.00 87.31 325 GLN A N 1
ATOM 2553 C CA . GLN A 1 325 ? -4.761 -4.938 25.671 1.00 87.31 325 GLN A CA 1
ATOM 2554 C C . GLN A 1 325 ? -5.876 -5.065 26.715 1.00 87.31 325 GLN A C 1
ATOM 2556 O O . GLN A 1 325 ? -6.034 -4.183 27.553 1.00 87.31 325 GLN A O 1
ATOM 2561 N N . ALA A 1 326 ? -6.614 -6.180 26.720 1.00 89.88 326 ALA A N 1
ATOM 2562 C CA . ALA A 1 326 ? -7.605 -6.449 27.757 1.00 89.88 326 ALA A CA 1
ATOM 2563 C C . ALA A 1 326 ? -6.996 -6.514 29.167 1.00 89.88 326 ALA A C 1
ATOM 2565 O O . ALA A 1 326 ? -7.647 -6.062 30.105 1.00 89.88 326 ALA A O 1
ATOM 2566 N N . LEU A 1 327 ? -5.778 -7.051 29.326 1.00 88.31 327 LEU A N 1
ATOM 2567 C CA . LEU A 1 327 ? -5.077 -7.075 30.616 1.00 88.31 327 LEU A CA 1
ATOM 2568 C C . LEU A 1 327 ? -4.661 -5.684 31.076 1.00 88.31 327 LEU A C 1
ATOM 2570 O O . LEU A 1 327 ? -4.808 -5.380 32.259 1.00 88.31 327 LEU A O 1
ATOM 2574 N N . ASP A 1 328 ? -4.172 -4.856 30.155 1.00 86.31 328 ASP A N 1
ATOM 2575 C CA . ASP A 1 328 ? -3.703 -3.503 30.462 1.00 86.31 328 ASP A CA 1
ATOM 2576 C C . ASP A 1 328 ? -4.834 -2.609 30.991 1.00 86.31 328 ASP A C 1
ATOM 2578 O O . ASP A 1 328 ? -4.601 -1.739 31.829 1.00 86.31 328 ASP A O 1
ATOM 2582 N N . VAL A 1 329 ? -6.068 -2.840 30.526 1.00 85.69 329 VAL A N 1
ATOM 2583 C CA . VAL A 1 329 ? -7.253 -2.057 30.915 1.00 85.69 329 VAL A CA 1
ATOM 2584 C C . VAL A 1 329 ? -8.210 -2.798 31.857 1.00 85.69 329 VAL A C 1
ATOM 2586 O O . VAL A 1 329 ? -9.318 -2.319 32.096 1.00 85.69 329 VAL A O 1
ATOM 2589 N N . ALA A 1 330 ? -7.833 -3.973 32.372 1.00 88.31 330 ALA A N 1
ATOM 2590 C CA . ALA A 1 330 ? -8.703 -4.772 33.233 1.00 88.31 330 ALA A CA 1
ATOM 2591 C C . ALA A 1 330 ? -8.980 -4.066 34.570 1.00 88.31 330 ALA A C 1
ATOM 2593 O O . ALA A 1 330 ? -8.073 -3.794 35.355 1.00 88.31 330 ALA A O 1
ATOM 2594 N N . ASP A 1 331 ? -10.260 -3.839 34.859 1.00 85.56 331 ASP A N 1
ATOM 2595 C CA . ASP A 1 331 ? -10.749 -3.213 36.092 1.00 85.56 331 ASP A CA 1
ATOM 2596 C C . ASP A 1 331 ? -10.992 -4.220 37.231 1.00 85.56 331 ASP A C 1
ATOM 2598 O O . ASP A 1 331 ? -11.115 -3.846 38.399 1.00 85.56 331 ASP A O 1
ATOM 2602 N N . SER A 1 332 ? -11.050 -5.513 36.902 1.00 89.81 332 SER A N 1
ATOM 2603 C CA . SER A 1 332 ? -11.332 -6.589 37.842 1.00 89.81 332 SER A CA 1
ATOM 2604 C C . SER A 1 332 ? -10.422 -7.793 37.629 1.00 89.81 332 SER A C 1
ATOM 2606 O O . SER A 1 332 ? -9.982 -8.106 36.518 1.00 89.81 332 SER A O 1
ATOM 2608 N N . ARG A 1 333 ? -10.191 -8.533 38.719 1.00 90.56 333 ARG A N 1
ATOM 2609 C CA . ARG A 1 333 ? -9.428 -9.785 38.681 1.00 90.56 333 ARG A CA 1
ATOM 2610 C C . ARG A 1 333 ? -10.076 -10.825 37.764 1.00 90.56 333 ARG A C 1
ATOM 2612 O O . ARG A 1 333 ? -9.356 -11.529 37.072 1.00 90.56 333 ARG A O 1
ATOM 2619 N N . ALA A 1 334 ? -11.408 -10.877 37.722 1.00 91.75 334 ALA A N 1
ATOM 2620 C CA . ALA A 1 334 ? -12.141 -11.805 36.867 1.00 91.75 334 ALA A CA 1
ATOM 2621 C C . ALA A 1 334 ? -11.854 -11.548 35.379 1.00 91.75 334 ALA A C 1
ATOM 2623 O O . ALA A 1 334 ? -11.485 -12.474 34.663 1.00 91.75 334 ALA A O 1
ATOM 2624 N N . THR A 1 335 ? -11.936 -10.286 34.939 1.00 90.06 335 THR A N 1
ATOM 2625 C CA . THR A 1 335 ? -11.648 -9.906 33.546 1.00 90.06 335 THR A CA 1
ATOM 2626 C C . THR A 1 335 ? -10.182 -10.176 33.184 1.00 90.06 335 THR A C 1
ATOM 2628 O O . THR A 1 335 ? -9.881 -10.667 32.097 1.00 90.06 335 THR A O 1
ATOM 2631 N N . ALA A 1 336 ? -9.255 -9.906 34.110 1.00 89.50 336 ALA A N 1
ATOM 2632 C CA . ALA A 1 336 ? -7.838 -10.190 33.900 1.00 89.50 336 ALA A CA 1
ATOM 2633 C C . ALA A 1 336 ? -7.550 -11.700 33.797 1.00 89.50 336 ALA A C 1
ATOM 2635 O O . ALA A 1 336 ? -6.764 -12.133 32.955 1.00 89.50 336 ALA A O 1
ATOM 2636 N N . ASP A 1 337 ? -8.180 -12.518 34.641 1.00 94.25 337 ASP A N 1
ATOM 2637 C CA . ASP A 1 337 ? -7.997 -13.970 34.621 1.00 94.25 337 ASP A CA 1
ATOM 2638 C C . ASP A 1 337 ? -8.591 -14.600 33.347 1.00 94.25 337 ASP A C 1
ATOM 2640 O O . ASP A 1 337 ? -7.975 -15.500 32.771 1.00 94.25 337 ASP A O 1
ATOM 2644 N N . GLU A 1 338 ? -9.708 -14.072 32.839 1.00 95.19 338 GLU A N 1
ATOM 2645 C CA . GLU A 1 338 ? -10.285 -14.462 31.546 1.00 95.19 338 GLU A CA 1
ATOM 2646 C C . GLU A 1 338 ? -9.340 -14.149 30.371 1.00 95.19 338 GLU A C 1
ATOM 2648 O O . GLU A 1 338 ? -9.060 -15.018 29.542 1.00 95.19 338 GLU A O 1
ATOM 2653 N N . ALA A 1 339 ? -8.765 -12.944 30.320 1.00 92.38 339 ALA A N 1
ATOM 2654 C CA . ALA A 1 339 ? -7.793 -12.594 29.283 1.00 92.38 339 ALA A CA 1
ATOM 2655 C C . ALA A 1 339 ? -6.534 -13.487 29.338 1.00 92.38 339 ALA A C 1
ATOM 2657 O O . ALA A 1 339 ? -6.075 -13.977 28.303 1.00 92.38 339 ALA A O 1
ATOM 2658 N N . ARG A 1 340 ? -6.012 -13.785 30.541 1.00 92.31 340 ARG A N 1
ATOM 2659 C CA . ARG A 1 340 ? -4.885 -14.728 30.727 1.00 92.31 340 ARG A CA 1
ATOM 2660 C C . ARG A 1 340 ? -5.217 -16.135 30.252 1.00 92.31 340 ARG A C 1
ATOM 2662 O O . ARG A 1 340 ? -4.350 -16.802 29.692 1.00 92.31 340 ARG A O 1
ATOM 2669 N N . MET A 1 341 ? -6.441 -16.601 30.488 1.00 96.12 341 MET A N 1
ATOM 2670 C CA . MET A 1 341 ? -6.890 -17.912 30.025 1.00 96.12 341 MET A CA 1
ATOM 2671 C C . MET A 1 341 ? -6.780 -18.019 28.498 1.00 96.12 341 MET A C 1
ATOM 2673 O O . MET A 1 341 ? -6.259 -19.017 28.001 1.00 96.12 341 MET A O 1
ATOM 2677 N N . HIS A 1 342 ? -7.206 -16.987 27.764 1.00 94.12 342 HIS A N 1
ATOM 2678 C CA . HIS A 1 342 ? -7.108 -16.960 26.304 1.00 94.12 342 HIS A CA 1
ATOM 2679 C C . HIS A 1 342 ? -5.667 -16.860 25.792 1.00 94.12 342 HIS A C 1
ATOM 2681 O O . HIS A 1 342 ? -5.317 -17.569 24.850 1.00 94.12 342 HIS A O 1
ATOM 2687 N N . LEU A 1 343 ? -4.812 -16.056 26.432 1.00 91.75 343 LEU A N 1
ATOM 2688 C CA . LEU A 1 343 ? -3.383 -15.987 26.092 1.00 91.75 343 LEU A CA 1
ATOM 2689 C C . LEU A 1 343 ? -2.711 -17.360 26.228 1.00 91.75 343 LEU A C 1
ATOM 2691 O O . LEU A 1 343 ? -2.106 -17.839 25.275 1.00 91.75 343 LEU A O 1
ATOM 2695 N N . ARG A 1 344 ? -2.936 -18.053 27.352 1.00 92.25 344 ARG A N 1
ATOM 2696 C CA . ARG A 1 344 ? -2.415 -19.413 27.588 1.00 92.25 344 ARG A CA 1
ATOM 2697 C C . ARG A 1 344 ? -2.975 -20.461 26.630 1.00 92.25 344 ARG A C 1
ATOM 2699 O O . ARG A 1 344 ? -2.380 -21.522 26.460 1.00 92.25 344 ARG A O 1
ATOM 2706 N N . ALA A 1 345 ? -4.175 -20.246 26.095 1.00 89.62 345 ALA A N 1
ATOM 2707 C CA . ALA A 1 345 ? -4.740 -21.129 25.079 1.00 89.62 345 ALA A CA 1
ATOM 2708 C C . ALA A 1 345 ? -4.023 -20.935 23.736 1.00 89.62 345 ALA A C 1
ATOM 2710 O O . ALA A 1 345 ? -3.696 -21.917 23.082 1.00 89.62 345 ALA A O 1
ATOM 2711 N N . ILE A 1 346 ? -3.724 -19.685 23.364 1.00 87.75 346 ILE A N 1
ATOM 2712 C CA . ILE A 1 346 ? -2.957 -19.364 22.154 1.00 87.75 346 ILE A CA 1
ATOM 2713 C C . ILE A 1 346 ? -1.514 -19.869 22.251 1.00 87.75 346 ILE A C 1
ATOM 2715 O O . ILE A 1 346 ? -1.019 -20.444 21.290 1.00 87.75 346 ILE A O 1
ATOM 2719 N N . GLU A 1 347 ? -0.852 -19.681 23.393 1.00 85.25 347 GLU A N 1
ATOM 2720 C CA . GLU A 1 347 ? 0.526 -20.149 23.607 1.00 85.25 347 GLU A CA 1
ATOM 2721 C C . GLU A 1 347 ? 0.644 -21.664 23.409 1.00 85.25 347 GLU A C 1
ATOM 2723 O O . GLU A 1 347 ? 1.533 -22.116 22.698 1.00 85.25 347 GLU A O 1
ATOM 2728 N N . ARG A 1 348 ? -0.316 -22.437 23.935 1.00 85.62 348 ARG A N 1
ATOM 2729 C CA . ARG A 1 348 ? -0.360 -23.896 23.752 1.00 85.62 348 ARG A CA 1
ATOM 2730 C C . ARG A 1 348 ? -0.540 -24.323 22.297 1.00 85.62 348 ARG A C 1
ATOM 2732 O O . ARG A 1 348 ? 0.062 -25.304 21.889 1.00 85.62 348 ARG A O 1
ATOM 2739 N N . LEU A 1 349 ? -1.313 -23.576 21.505 1.00 77.56 349 LEU A N 1
ATOM 2740 C CA . LEU A 1 349 ? -1.453 -23.852 20.069 1.00 77.56 349 LEU A CA 1
ATOM 2741 C C . LEU A 1 349 ? -0.136 -23.656 19.303 1.00 77.56 349 LEU A C 1
ATOM 2743 O O . LEU A 1 349 ? 0.047 -24.277 18.268 1.00 77.56 349 LEU A O 1
ATOM 2747 N N . GLY A 1 350 ? 0.768 -22.800 19.792 1.00 61.69 350 GLY A N 1
ATOM 2748 C CA . GLY A 1 350 ? 2.079 -22.575 19.177 1.00 61.69 350 GLY A CA 1
ATOM 2749 C C . GLY A 1 350 ? 3.171 -23.557 19.611 1.00 61.69 350 GLY A C 1
ATOM 2750 O O . GLY A 1 350 ? 4.255 -23.511 19.045 1.00 61.69 350 GLY A O 1
ATOM 2751 N N . GLU A 1 351 ? 2.917 -24.402 20.616 1.00 56.72 351 GLU A N 1
ATOM 2752 C CA . GLU A 1 351 ? 3.840 -25.460 21.061 1.00 56.72 351 GLU A CA 1
ATOM 2753 C C . GLU A 1 351 ? 3.568 -26.812 20.370 1.00 56.72 351 GLU A C 1
ATOM 2755 O O . GLU A 1 351 ? 4.406 -27.711 20.440 1.00 56.72 351 GLU A O 1
ATOM 2760 N N . GLU A 1 352 ? 2.405 -26.969 19.726 1.00 54.16 352 GLU A N 1
ATOM 2761 C CA . GLU A 1 352 ? 1.988 -28.193 19.019 1.00 54.16 352 GLU A CA 1
ATOM 2762 C C . GLU A 1 352 ? 2.313 -28.185 17.506 1.00 54.16 352 GLU A C 1
ATOM 2764 O O . GLU A 1 352 ? 2.241 -29.244 16.877 1.00 54.16 352 GLU A O 1
ATOM 2769 N N . ASP A 1 353 ? 2.703 -27.029 16.950 1.00 44.25 353 ASP A N 1
ATOM 2770 C CA . ASP A 1 353 ? 3.217 -26.828 15.577 1.00 44.25 353 ASP A CA 1
ATOM 2771 C C . ASP A 1 353 ? 4.759 -26.821 15.553 1.00 44.25 353 ASP A C 1
ATOM 2773 O O . ASP A 1 353 ? 5.345 -27.357 14.577 1.00 44.25 353 ASP A O 1
#

Sequence (353 aa):
LNDPILYDYLQALGVRGAVSAQSILDQVSAYEIFTFRYGYRPADPSILTLFTAMFLHGGWMHLGGNMLFLWIFGDNVEHRLGRVGYLLAYLGTGMAATVFFAVFVPGSQVPLIGASGAISGVLGLYYFWFPRNQVKTFIFLFPFIMNTFLIPARLVLGFYLVIDNILPFLVRGGTGSGVAHGAHIGGFIAGLGGAYLIDRLPQWKRRTEVRLEEEKESPEGSAAPLSEPERISRNVRMGSLSRAAADYLCLEGAGERLRVKNEDVLKIGEFLYERGDYLNALSVYRRFISERPADPLLARAYIGAGRAMIHQPRSIPAAYQYFLQALDVADSRATADEARMHLRAIERLGEED

Radius of gyration: 27.8 Å; chains: 1; bounding box: 85×47×74 Å

Foldseek 3Di:
DPDVLLVVLCVLVVNDDDDDPVVCVVPPDPLSSVCLVQFAFLQDGDPRSLQSQLVRAPDDVQVVVLVVLCVQQVVVLCVVLPPVRSVCQLSVLSSQLVVQLSVQPNNRSDGRHHSLLSSLLSLLLRLQPQQAAWDFDADDDPPPGGDTDTHGSNVVNVCCLVPVAVVLLVVVVCDDPSSSSSSSVSSSVSSNVVNVVVVVPPPPPPPPPPPPPDPDDDDDDDDDDDDLLVVLLVCLVVVVLVVSLVSLVPDPDLVSNVSRDLVSLLVNLVVCVVVVVLVSSLVSLVSCCVSPVPDLCNLVSLQSNLSSQVPDPPRLVVSLVSLVVSCVSHPDPVSNVSSVVVNVVSVVVVVVD